Protein AF-S4RDW3-F1 (afdb_monomer_lite)

Radius of gyration: 33.7 Å; chains: 1; bounding box: 64×63×108 Å

Secondary structure (DSSP, 8-state):
-HHHHTTS-HHHHHHHHHHHHHHHHH-GGGHHHHHHHHHSHHHHT-SSHHHHHHHHHHHHHHHHS-HHHHHHHTPPPPPPPP---HHHHHHHHHHTTS---------------------------PPPP-----SS--------------------TT-------------THHHHGGGGS-SEEEEEE-SSEEEEEEEEEETTEEEEEEEEEE-SSSPPSS-----

Structure (mmCIF, N/CA/C/O backbone):
data_AF-S4RDW3-F1
#
_entry.id   AF-S4RDW3-F1
#
loop_
_atom_site.group_PDB
_atom_site.id
_atom_site.type_symbol
_atom_site.label_atom_id
_atom_site.label_alt_id
_atom_site.label_comp_id
_atom_site.label_asym_id
_atom_site.label_entity_id
_atom_site.label_seq_id
_atom_site.pdbx_PDB_ins_code
_atom_site.Cartn_x
_atom_site.Cartn_y
_atom_site.Cartn_z
_atom_site.occupancy
_atom_site.B_iso_or_equiv
_atom_site.auth_seq_id
_atom_site.auth_comp_id
_atom_site.auth_asym_id
_atom_site.auth_atom_id
_atom_site.pdbx_PDB_model_num
ATOM 1 N N . LEU A 1 1 ? -5.568 15.722 9.687 1.00 77.75 1 LEU A N 1
ATOM 2 C CA . LEU A 1 1 ? -5.030 14.346 9.528 1.00 77.75 1 LEU A CA 1
ATOM 3 C C . LEU A 1 1 ? -4.187 14.182 8.263 1.00 77.75 1 LEU A C 1
ATOM 5 O O . LEU A 1 1 ? -3.000 13.913 8.383 1.00 77.75 1 LEU A O 1
ATOM 9 N N . HIS A 1 2 ? -4.750 14.393 7.070 1.00 85.38 2 HIS A N 1
ATOM 10 C CA . HIS A 1 2 ? -4.046 14.118 5.809 1.00 85.38 2 HIS A CA 1
ATOM 11 C C . HIS A 1 2 ? -2.772 14.959 5.575 1.00 85.38 2 HIS A C 1
ATOM 13 O O . HIS A 1 2 ? -1.751 14.418 5.168 1.00 85.38 2 HIS A O 1
ATOM 19 N N . SER A 1 3 ? -2.764 16.244 5.958 1.00 87.56 3 SER A N 1
ATOM 20 C CA . SER A 1 3 ? -1.581 17.127 5.839 1.00 87.56 3 SER A CA 1
ATOM 21 C C . SER A 1 3 ? -0.307 16.571 6.501 1.00 87.56 3 SER A C 1
ATOM 23 O O . SER A 1 3 ? 0.795 16.808 6.014 1.00 87.56 3 SER A O 1
ATOM 25 N N . LYS A 1 4 ? -0.436 15.807 7.594 1.00 88.62 4 LYS A N 1
ATOM 26 C CA . LYS A 1 4 ? 0.709 15.238 8.326 1.00 88.62 4 LYS A CA 1
ATOM 27 C C . LYS A 1 4 ? 1.008 13.785 7.959 1.00 88.62 4 LYS A C 1
ATOM 29 O O . LYS A 1 4 ? 2.027 13.263 8.390 1.00 88.62 4 LYS A O 1
ATOM 34 N N . PHE A 1 5 ? 0.168 13.151 7.141 1.00 88.38 5 PHE A N 1
ATOM 35 C CA . PHE A 1 5 ? 0.256 11.727 6.814 1.00 88.38 5 PHE A CA 1
ATOM 36 C C . PHE A 1 5 ? 1.636 11.329 6.271 1.00 88.38 5 PHE A C 1
ATOM 38 O O . PHE A 1 5 ? 2.238 10.370 6.745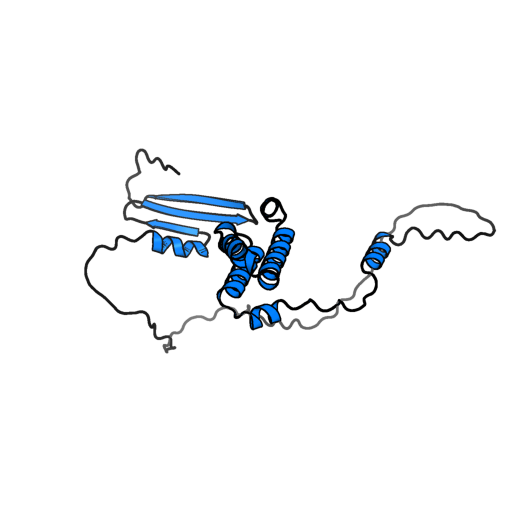 1.00 88.38 5 PHE A O 1
ATOM 45 N N . HIS A 1 6 ? 2.173 12.110 5.335 1.00 88.38 6 HIS A N 1
ATOM 46 C CA . HIS A 1 6 ? 3.452 11.837 4.672 1.00 88.38 6 HIS A CA 1
ATOM 47 C C . HIS A 1 6 ? 4.679 12.011 5.582 1.00 88.38 6 HIS A C 1
ATOM 49 O O . HIS A 1 6 ? 5.753 11.521 5.252 1.00 88.38 6 HIS A O 1
ATOM 55 N N . LEU A 1 7 ? 4.523 12.685 6.726 1.00 90.44 7 LEU A N 1
ATOM 56 C CA . LEU A 1 7 ? 5.598 12.964 7.684 1.00 90.44 7 LEU A CA 1
ATOM 57 C C . LEU A 1 7 ? 5.672 11.917 8.809 1.00 90.44 7 LEU A C 1
ATOM 59 O O . LEU A 1 7 ? 6.571 11.967 9.645 1.00 90.44 7 LEU A O 1
ATOM 63 N N . CYS A 1 8 ? 4.713 10.991 8.873 1.00 91.69 8 CYS A N 1
ATOM 64 C CA . CYS A 1 8 ? 4.630 9.989 9.928 1.00 91.69 8 CYS A CA 1
ATOM 65 C C . CYS A 1 8 ? 5.374 8.691 9.571 1.00 91.69 8 CYS A C 1
ATOM 67 O O . CYS A 1 8 ? 5.554 8.344 8.401 1.00 91.69 8 CYS A O 1
ATOM 69 N N . SER A 1 9 ? 5.750 7.922 10.600 1.00 93.38 9 SER A N 1
ATOM 70 C CA . SER A 1 9 ? 6.332 6.585 10.430 1.00 93.38 9 SER A CA 1
ATOM 71 C C . SER A 1 9 ? 5.374 5.635 9.697 1.00 93.38 9 SER A C 1
ATOM 73 O O . SER A 1 9 ? 4.168 5.876 9.609 1.00 93.38 9 SER A O 1
ATOM 75 N N . VAL A 1 10 ? 5.911 4.533 9.165 1.00 91.06 10 VAL A N 1
ATOM 76 C CA . VAL A 1 10 ? 5.130 3.504 8.453 1.00 91.06 10 VAL A CA 1
ATOM 77 C C . VAL A 1 10 ? 3.989 2.973 9.325 1.00 91.06 10 VAL A C 1
ATOM 79 O O . VAL A 1 10 ? 2.838 2.995 8.899 1.00 91.06 10 VAL A O 1
ATOM 82 N N . SER A 1 11 ? 4.273 2.596 10.576 1.00 93.12 11 SER A N 1
ATOM 83 C CA . SER A 1 11 ? 3.264 2.071 11.506 1.00 93.12 11 SER A CA 1
ATOM 84 C C . SER A 1 11 ? 2.139 3.073 11.780 1.00 93.12 11 SER A C 1
ATOM 86 O O . SER A 1 11 ? 0.970 2.698 11.841 1.00 93.12 11 SER A O 1
ATOM 88 N N . THR A 1 12 ? 2.465 4.363 11.894 1.00 94.69 12 THR A N 1
ATOM 89 C CA . THR A 1 12 ? 1.449 5.404 12.076 1.00 94.69 12 THR A CA 1
ATOM 90 C C . THR A 1 12 ? 0.628 5.594 10.805 1.00 94.69 12 THR A C 1
ATOM 92 O O . THR A 1 12 ? -0.592 5.674 10.884 1.00 94.69 12 THR A O 1
ATOM 95 N N . ARG A 1 13 ? 1.256 5.611 9.622 1.00 93.50 13 ARG A N 1
ATOM 96 C CA . ARG A 1 13 ? 0.533 5.677 8.339 1.00 93.50 13 ARG A CA 1
ATOM 97 C C . ARG A 1 13 ? -0.420 4.495 8.162 1.00 93.50 13 ARG A C 1
ATOM 99 O O . ARG A 1 13 ? -1.555 4.708 7.750 1.00 93.50 13 ARG A O 1
ATOM 106 N N . ALA A 1 14 ? -0.008 3.290 8.549 1.00 93.56 14 ALA A N 1
ATOM 107 C CA . ALA A 1 14 ? -0.858 2.102 8.548 1.00 93.56 14 ALA A CA 1
ATOM 108 C C . ALA A 1 14 ? -2.097 2.275 9.440 1.00 93.56 14 ALA A C 1
ATOM 110 O O . ALA A 1 14 ? -3.218 2.023 8.998 1.00 93.56 14 ALA A O 1
ATOM 111 N N . LEU A 1 15 ? -1.908 2.774 10.667 1.00 94.12 15 LEU A N 1
ATOM 112 C CA . LEU A 1 15 ? -3.013 3.088 11.574 1.00 94.12 15 LEU A CA 1
ATOM 113 C C . LEU A 1 15 ? -3.957 4.137 10.967 1.00 94.12 15 LEU A C 1
ATOM 115 O O . LEU A 1 15 ? -5.173 3.977 11.026 1.00 94.12 15 LEU A O 1
ATOM 119 N N . LEU A 1 16 ? -3.408 5.182 10.340 1.00 94.31 16 LEU A N 1
ATOM 120 C CA . LEU A 1 16 ? -4.196 6.228 9.689 1.00 94.31 16 LEU A CA 1
ATOM 121 C C . LEU A 1 16 ? -5.013 5.708 8.501 1.00 94.31 16 LEU A C 1
ATOM 123 O O . LEU A 1 16 ? -6.153 6.136 8.340 1.00 94.31 16 LEU A O 1
ATOM 127 N N . LEU A 1 17 ? -4.481 4.771 7.707 1.00 93.75 17 LEU A N 1
ATOM 128 C CA . LEU A 1 17 ? -5.244 4.115 6.639 1.00 93.75 17 LEU A CA 1
ATOM 129 C C . LEU A 1 17 ? -6.456 3.364 7.210 1.00 93.75 17 LEU A C 1
ATOM 131 O O . LEU A 1 17 ? -7.556 3.483 6.672 1.00 93.75 17 LEU A O 1
ATOM 135 N N . SER A 1 18 ? -6.284 2.654 8.331 1.00 94.44 18 SER A N 1
ATOM 136 C CA . SER A 1 18 ? -7.394 1.984 9.024 1.00 94.44 18 SER A CA 1
ATOM 137 C C . SER A 1 18 ? -8.424 2.980 9.572 1.00 94.44 18 SER A C 1
ATOM 139 O O . SER A 1 18 ? -9.617 2.696 9.589 1.00 94.44 18 SER A O 1
ATOM 141 N N . THR A 1 19 ? -7.998 4.173 9.988 1.00 93.94 19 THR A N 1
ATOM 142 C CA . THR A 1 19 ? -8.922 5.248 10.379 1.00 93.94 19 THR A CA 1
ATOM 143 C C . THR A 1 19 ? -9.685 5.810 9.177 1.00 93.94 19 THR A C 1
ATOM 145 O O . THR A 1 19 ? -10.881 6.066 9.282 1.00 93.94 19 THR A O 1
ATOM 148 N N . TYR A 1 20 ? -9.034 5.972 8.021 1.00 93.81 20 TYR A N 1
ATOM 149 C CA . TYR A 1 20 ? -9.682 6.477 6.806 1.00 93.81 20 TYR A CA 1
ATOM 150 C C . TYR A 1 20 ? -10.802 5.564 6.319 1.00 93.81 20 TYR A C 1
ATOM 152 O O . TYR A 1 20 ? -11.875 6.058 5.985 1.00 93.81 20 TYR A O 1
ATOM 160 N N . ILE A 1 21 ? -10.604 4.244 6.326 1.00 93.75 21 ILE A N 1
ATOM 161 C CA . ILE A 1 21 ? -11.674 3.328 5.913 1.00 93.75 21 ILE A CA 1
ATOM 162 C C . ILE A 1 21 ? -12.851 3.336 6.902 1.00 93.75 21 ILE A C 1
ATOM 164 O O . ILE A 1 21 ? -14.002 3.304 6.481 1.00 93.75 21 ILE A O 1
ATOM 168 N N . LYS A 1 22 ? -12.595 3.511 8.206 1.00 93.31 22 LYS A N 1
ATOM 169 C CA . LYS A 1 22 ? -13.661 3.722 9.203 1.00 93.31 22 LYS A CA 1
ATOM 170 C C . LYS A 1 22 ? -14.428 5.024 8.961 1.00 93.31 22 LYS A C 1
ATOM 172 O O . LYS A 1 22 ? -15.645 5.048 9.093 1.00 93.31 22 LYS A O 1
ATOM 177 N N . PHE A 1 23 ? -13.743 6.095 8.560 1.00 93.94 23 PHE A N 1
ATOM 178 C CA . PHE A 1 23 ? -14.383 7.360 8.185 1.00 93.94 23 PHE A CA 1
ATOM 179 C C . PHE A 1 23 ? -15.285 7.229 6.959 1.00 93.94 23 PHE A C 1
ATOM 181 O O . PHE A 1 23 ? -16.326 7.872 6.922 1.00 93.94 23 PHE A O 1
ATOM 188 N N . VAL A 1 24 ? -14.937 6.367 5.999 1.00 92.44 24 VAL A N 1
ATOM 189 C CA . VAL A 1 24 ? -15.818 6.051 4.864 1.00 92.44 24 VAL A CA 1
ATOM 190 C C . VAL A 1 24 ? -17.127 5.399 5.325 1.00 92.44 24 VAL A C 1
ATOM 192 O O . VAL A 1 24 ? -18.164 5.678 4.731 1.00 92.44 24 VAL A O 1
ATOM 195 N N . ASN A 1 25 ? -17.087 4.559 6.369 1.00 91.19 25 ASN A N 1
ATOM 196 C CA . ASN A 1 25 ? -18.285 3.940 6.951 1.00 91.19 25 ASN A CA 1
ATOM 197 C C . ASN A 1 25 ? -19.151 4.955 7.712 1.00 91.19 25 ASN A C 1
ATOM 199 O O . ASN A 1 25 ? -20.357 5.024 7.519 1.00 91.19 25 ASN A O 1
ATOM 203 N N . LEU A 1 26 ? -18.518 5.754 8.576 1.00 90.94 26 LEU A N 1
ATOM 204 C CA . LEU A 1 26 ? -19.205 6.684 9.478 1.00 90.94 26 LEU A CA 1
ATOM 205 C C . LEU A 1 26 ? -19.763 7.919 8.760 1.00 90.94 26 LEU A C 1
ATOM 207 O O . LEU A 1 26 ? -20.796 8.450 9.156 1.00 90.94 26 LEU A O 1
ATOM 211 N N . PHE A 1 27 ? -19.068 8.396 7.726 1.00 93.31 27 PHE A N 1
ATOM 212 C CA . PHE A 1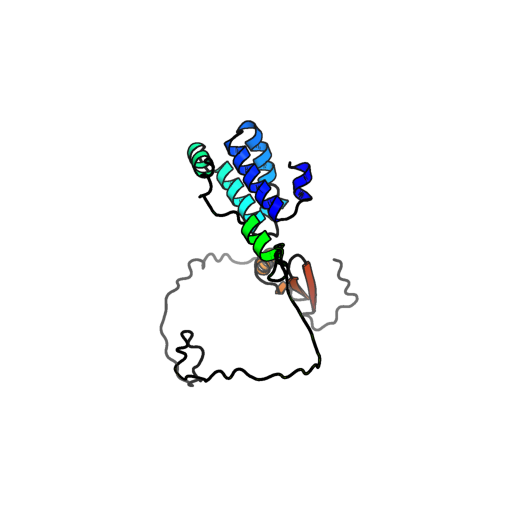 27 ? -19.350 9.671 7.074 1.00 93.31 27 PHE A CA 1
ATOM 213 C C . PHE A 1 27 ? -19.363 9.493 5.545 1.00 93.31 27 PHE A C 1
ATOM 215 O O . PHE A 1 27 ? -18.330 9.662 4.885 1.00 93.31 27 PHE A O 1
ATOM 222 N N . PRO A 1 28 ? -20.523 9.184 4.938 1.00 89.50 28 PRO A N 1
ATOM 223 C CA . PRO A 1 28 ? -20.611 8.974 3.493 1.00 89.50 28 PRO A CA 1
ATOM 224 C C . PRO A 1 28 ? -20.262 10.230 2.675 1.00 89.50 28 PRO A C 1
ATOM 226 O O . PRO A 1 28 ? -19.821 10.110 1.536 1.00 89.50 28 PRO A O 1
ATOM 229 N N . GLU A 1 29 ? -20.377 11.427 3.256 1.00 93.81 29 GLU A N 1
ATOM 230 C CA . GLU A 1 29 ? -20.063 12.707 2.601 1.00 93.81 29 GLU A CA 1
ATOM 231 C C . GLU A 1 29 ? -18.577 12.864 2.243 1.00 93.81 29 GLU A C 1
ATOM 233 O O . GLU A 1 29 ? -18.240 13.419 1.199 1.00 93.81 29 GLU A O 1
ATOM 238 N N . ILE A 1 30 ? -17.671 12.341 3.076 1.00 93.94 30 ILE A N 1
ATOM 239 C CA . ILE A 1 30 ? -16.212 12.446 2.870 1.00 93.94 30 ILE A CA 1
ATOM 240 C C . ILE A 1 30 ? -15.625 11.239 2.127 1.00 93.94 30 ILE A C 1
ATOM 242 O O . ILE A 1 30 ? -14.434 11.224 1.801 1.00 93.94 30 ILE A O 1
ATOM 246 N N . LYS A 1 31 ? -16.455 10.231 1.826 1.00 92.06 31 LYS A N 1
ATOM 247 C CA . LYS A 1 31 ? -16.085 9.043 1.048 1.00 92.06 31 LYS A CA 1
ATOM 248 C C . LYS A 1 31 ? -15.337 9.368 -0.254 1.00 92.06 31 LYS A C 1
ATOM 250 O O . LYS A 1 31 ? -14.266 8.785 -0.435 1.00 92.06 31 LYS A O 1
ATOM 255 N N . PRO A 1 32 ? -15.814 10.263 -1.147 1.00 93.81 32 PRO A N 1
ATOM 256 C CA . PRO A 1 32 ? -15.128 10.518 -2.418 1.00 93.81 32 PRO A CA 1
ATOM 257 C C . PRO A 1 32 ? -13.714 11.079 -2.218 1.00 93.81 32 PRO A C 1
ATOM 259 O O . PRO A 1 32 ? -12.773 10.618 -2.860 1.00 93.81 32 PRO A O 1
ATOM 262 N N . THR A 1 33 ? -13.532 11.994 -1.263 1.00 93.62 33 THR A N 1
ATOM 263 C CA . THR A 1 33 ? -12.218 12.569 -0.937 1.00 93.62 33 THR A CA 1
ATOM 264 C C . THR A 1 33 ? -11.249 11.506 -0.420 1.00 93.62 33 THR A C 1
ATOM 266 O O . THR A 1 33 ? -10.081 11.475 -0.802 1.00 93.62 33 THR A O 1
ATOM 269 N N . ILE A 1 34 ? -11.722 10.593 0.433 1.00 92.81 34 ILE A N 1
ATOM 270 C CA . ILE A 1 34 ? -10.888 9.501 0.948 1.00 92.81 34 ILE A CA 1
ATOM 271 C C . ILE A 1 34 ? -10.545 8.503 -0.164 1.00 92.81 34 ILE A C 1
ATOM 273 O O . ILE A 1 34 ? -9.411 8.026 -0.229 1.00 92.81 34 ILE A O 1
ATOM 277 N N . GLN A 1 35 ? -11.483 8.203 -1.064 1.00 93.06 35 GLN A N 1
ATOM 278 C CA . GLN A 1 35 ? -11.225 7.327 -2.206 1.00 93.06 35 GLN A CA 1
ATOM 279 C C . GLN A 1 35 ? -10.158 7.890 -3.143 1.00 93.06 35 GLN A C 1
ATOM 281 O O . GLN A 1 35 ? -9.331 7.124 -3.636 1.00 93.06 35 GLN A O 1
ATOM 286 N N . GLU A 1 36 ? -10.132 9.203 -3.363 1.00 92.50 36 GLU A N 1
ATOM 287 C CA . GLU A 1 36 ? -9.075 9.857 -4.137 1.00 92.50 36 GLU A CA 1
ATOM 288 C C . GLU A 1 36 ? -7.705 9.699 -3.464 1.00 92.50 36 GLU A C 1
ATOM 290 O O . GLU A 1 36 ? -6.732 9.299 -4.107 1.00 92.50 36 GLU A O 1
ATOM 295 N N . VAL A 1 37 ? -7.641 9.895 -2.144 1.00 91.56 37 VAL A N 1
ATOM 296 C CA . VAL A 1 37 ? -6.414 9.683 -1.362 1.00 91.56 37 VAL A CA 1
ATOM 297 C C . VAL A 1 37 ? -5.934 8.229 -1.440 1.00 91.56 37 VAL A C 1
ATOM 299 O O . VAL A 1 37 ? -4.743 7.995 -1.642 1.00 91.56 37 VAL A O 1
ATOM 302 N N . LEU A 1 38 ? -6.833 7.248 -1.308 1.00 90.94 38 LEU A N 1
ATOM 303 C CA . LEU A 1 38 ? -6.493 5.821 -1.401 1.00 90.94 38 LEU A CA 1
ATOM 304 C C . LEU A 1 38 ? -6.100 5.403 -2.827 1.00 90.94 38 LEU A C 1
ATOM 306 O O . LEU A 1 38 ? -5.263 4.520 -2.999 1.00 90.94 38 LEU A O 1
ATOM 310 N N . ARG A 1 39 ? -6.677 6.047 -3.849 1.00 91.75 39 ARG A N 1
ATOM 311 C CA . ARG A 1 39 ? -6.354 5.826 -5.267 1.00 91.75 39 ARG A CA 1
ATOM 312 C C . ARG A 1 39 ? -5.051 6.504 -5.692 1.00 91.75 39 ARG A C 1
ATOM 314 O O . ARG A 1 39 ? -4.506 6.143 -6.734 1.00 91.75 39 ARG A O 1
ATOM 321 N N . SER A 1 40 ? -4.543 7.458 -4.910 1.00 89.69 40 SER A N 1
ATOM 322 C CA . SER A 1 40 ? -3.279 8.138 -5.191 1.00 89.69 40 SER A CA 1
ATOM 323 C C . SER A 1 40 ? -2.165 7.135 -5.499 1.00 89.69 40 SER A C 1
ATOM 325 O O . SER A 1 40 ? -1.966 6.153 -4.776 1.00 89.69 40 SER A O 1
ATOM 327 N N . GLY A 1 41 ? -1.402 7.397 -6.565 1.00 81.06 41 GLY A N 1
ATOM 328 C CA . GLY A 1 41 ? -0.332 6.505 -7.022 1.00 81.06 41 GLY A CA 1
ATOM 329 C C . GLY A 1 41 ? 0.724 6.224 -5.948 1.00 81.06 41 GLY A C 1
ATOM 330 O O . GLY A 1 41 ? 1.275 5.127 -5.909 1.00 81.06 41 GLY A O 1
ATOM 331 N N . ASN A 1 42 ? 0.934 7.166 -5.022 1.00 83.56 42 ASN A N 1
ATOM 332 C CA . ASN A 1 42 ? 1.842 7.007 -3.882 1.00 83.56 42 ASN A CA 1
ATOM 333 C C . ASN A 1 42 ? 1.379 5.929 -2.880 1.00 83.56 42 ASN A C 1
ATOM 335 O O . ASN A 1 42 ? 2.194 5.299 -2.207 1.00 83.56 42 ASN A O 1
ATOM 339 N N . GLN A 1 43 ? 0.068 5.709 -2.778 1.00 85.38 43 GLN A N 1
ATOM 340 C CA . GLN A 1 43 ? -0.518 4.701 -1.897 1.00 85.38 43 GLN A CA 1
ATOM 341 C C . GLN A 1 43 ? -0.648 3.349 -2.602 1.00 85.38 43 GLN A C 1
ATOM 343 O O . GLN A 1 43 ? -0.311 2.323 -2.019 1.00 85.38 43 GLN A O 1
ATOM 348 N N . LEU A 1 44 ? -1.070 3.342 -3.871 1.00 87.31 44 LEU A N 1
ATOM 349 C CA . LEU A 1 44 ? -1.300 2.105 -4.622 1.00 87.31 44 LEU A CA 1
ATOM 350 C C . LEU A 1 44 ? -0.003 1.409 -5.068 1.00 87.31 44 LEU A C 1
ATOM 352 O O . LEU A 1 44 ? 0.019 0.192 -5.230 1.00 87.31 44 LEU A O 1
ATOM 356 N N . ARG A 1 45 ? 1.074 2.177 -5.270 1.00 88.25 45 ARG A N 1
ATOM 357 C CA . ARG A 1 45 ? 2.411 1.680 -5.644 1.00 88.25 45 ARG A CA 1
ATOM 358 C C . ARG A 1 45 ? 3.423 1.896 -4.519 1.00 88.25 45 ARG A C 1
ATOM 360 O O . ARG A 1 45 ? 4.599 2.138 -4.784 1.00 88.25 45 ARG A O 1
ATOM 367 N N . ASN A 1 46 ? 2.955 1.888 -3.271 1.00 89.81 46 ASN A N 1
ATOM 368 C CA . ASN A 1 46 ? 3.837 2.071 -2.129 1.00 89.81 46 ASN A CA 1
ATOM 369 C C . ASN A 1 46 ? 4.872 0.937 -2.070 1.00 89.81 46 ASN A C 1
ATOM 371 O O . ASN A 1 46 ? 4.528 -0.213 -2.310 1.00 89.81 46 ASN A O 1
ATOM 375 N N . ALA A 1 47 ? 6.128 1.254 -1.749 1.00 87.12 47 ALA A N 1
ATOM 376 C CA . ALA A 1 47 ? 7.186 0.245 -1.642 1.00 87.12 47 ALA A CA 1
ATOM 377 C C . ALA A 1 47 ? 7.024 -0.662 -0.408 1.00 87.12 47 ALA A C 1
ATOM 379 O O . ALA A 1 47 ? 7.583 -1.754 -0.361 1.00 87.12 47 ALA A O 1
ATOM 380 N N . ASP A 1 48 ? 6.286 -0.199 0.602 1.00 91.19 48 ASP A N 1
ATOM 381 C CA . ASP A 1 48 ? 5.967 -0.975 1.790 1.00 91.19 48 ASP A CA 1
ATOM 382 C C . ASP A 1 48 ? 4.715 -1.833 1.547 1.00 91.19 48 ASP A C 1
ATOM 384 O O . ASP A 1 48 ? 3.636 -1.309 1.250 1.00 91.19 48 ASP A O 1
ATOM 388 N N . ALA A 1 49 ? 4.866 -3.154 1.685 1.00 90.06 49 ALA A N 1
ATOM 389 C CA . ALA A 1 49 ? 3.807 -4.115 1.388 1.00 90.06 49 ALA A CA 1
ATOM 390 C C . ALA A 1 49 ? 2.572 -3.937 2.289 1.00 90.06 49 ALA A C 1
ATOM 392 O O . ALA A 1 49 ? 1.449 -4.057 1.809 1.00 90.06 49 ALA A O 1
ATOM 393 N N . GLU A 1 50 ? 2.756 -3.577 3.564 1.00 92.25 50 GLU A N 1
ATOM 394 C CA . GLU A 1 50 ? 1.658 -3.365 4.518 1.00 92.25 50 GLU A CA 1
ATOM 395 C C . GLU A 1 50 ? 0.833 -2.118 4.172 1.00 92.25 50 GLU A C 1
ATOM 397 O O . GLU A 1 50 ? -0.396 -2.120 4.290 1.00 92.25 50 GLU A O 1
ATOM 402 N N . LEU A 1 51 ? 1.490 -1.030 3.752 1.00 93.00 51 LEU A N 1
ATOM 403 C CA . LEU A 1 51 ? 0.796 0.181 3.306 1.00 93.00 51 LEU A CA 1
ATOM 404 C C . LEU A 1 51 ? 0.082 -0.037 1.974 1.00 93.00 51 LEU A C 1
ATOM 406 O O . LEU A 1 51 ? -1.062 0.401 1.824 1.00 93.00 51 LEU A O 1
ATOM 410 N N . GLN A 1 52 ? 0.740 -0.713 1.029 1.00 94.50 52 GLN A N 1
ATOM 411 C CA . GLN A 1 52 ? 0.163 -1.027 -0.272 1.00 94.50 52 GLN A CA 1
ATOM 412 C C . GLN A 1 52 ? -1.064 -1.932 -0.122 1.00 94.50 52 GLN A C 1
ATOM 414 O O . GLN A 1 52 ? -2.124 -1.613 -0.662 1.00 94.50 52 GLN A O 1
ATOM 419 N N . GLN A 1 53 ? -0.944 -3.021 0.641 1.00 95.31 53 GLN A N 1
ATOM 420 C CA . GLN A 1 53 ? -2.032 -3.967 0.874 1.00 95.31 53 GLN A CA 1
ATOM 421 C C . GLN A 1 53 ? -3.250 -3.262 1.475 1.00 95.31 53 GLN A C 1
ATOM 423 O O . GLN A 1 53 ? -4.333 -3.321 0.894 1.00 95.31 53 GLN A O 1
ATOM 428 N N . ARG A 1 54 ? -3.065 -2.496 2.561 1.00 95.75 54 ARG A N 1
ATOM 429 C CA . ARG A 1 54 ? -4.160 -1.725 3.171 1.00 95.75 54 ARG A CA 1
ATOM 430 C C . ARG A 1 54 ? -4.793 -0.740 2.193 1.00 95.75 54 ARG A C 1
ATOM 432 O O . ARG A 1 54 ? -6.013 -0.644 2.136 1.00 95.75 54 ARG A O 1
ATOM 439 N N . ALA A 1 55 ? -3.997 -0.005 1.416 1.00 94.81 55 ALA A N 1
ATOM 440 C CA . ALA A 1 55 ? -4.532 0.953 0.451 1.00 94.81 55 ALA A CA 1
ATOM 441 C C . ALA A 1 55 ? -5.398 0.270 -0.621 1.00 94.81 55 ALA A C 1
ATOM 443 O O . ALA A 1 55 ? -6.496 0.746 -0.917 1.00 94.81 55 ALA A O 1
ATOM 444 N N . VAL A 1 56 ? -4.933 -0.859 -1.166 1.00 94.56 56 VAL A N 1
ATOM 445 C CA . VAL A 1 56 ? -5.655 -1.635 -2.183 1.00 94.56 56 VAL A CA 1
ATOM 446 C C . VAL A 1 56 ? -6.935 -2.234 -1.604 1.00 94.56 56 VAL A C 1
ATOM 448 O O . VAL A 1 56 ? -8.007 -2.041 -2.177 1.00 94.56 56 VAL A O 1
ATOM 451 N N . GLU A 1 57 ? -6.845 -2.928 -0.470 1.00 94.81 57 GLU A N 1
ATOM 452 C CA . GLU A 1 57 ? -7.987 -3.583 0.170 1.00 94.81 57 GLU A CA 1
ATOM 453 C C . GLU A 1 57 ? -9.060 -2.568 0.565 1.00 94.81 57 GLU A C 1
ATOM 455 O O . GLU A 1 57 ? -10.224 -2.734 0.205 1.00 94.81 57 GLU A O 1
ATOM 460 N N . TYR A 1 58 ? -8.681 -1.466 1.220 1.00 95.12 58 TYR A N 1
ATOM 461 C CA . TYR A 1 58 ? -9.628 -0.433 1.648 1.00 95.12 58 TYR A CA 1
ATOM 462 C C . TYR A 1 58 ? -10.264 0.295 0.460 1.00 95.12 58 TYR A C 1
ATOM 464 O O . TYR A 1 58 ? -11.464 0.588 0.478 1.00 95.12 58 TYR A O 1
ATOM 472 N N . LEU A 1 59 ? -9.505 0.545 -0.613 1.00 94.12 59 LEU A N 1
ATOM 473 C CA . LEU A 1 59 ? -10.058 1.109 -1.843 1.00 94.12 59 LEU A CA 1
ATOM 474 C C . LEU A 1 59 ? -11.094 0.163 -2.459 1.00 94.12 59 LEU A C 1
ATOM 476 O O . LEU A 1 59 ? -12.193 0.604 -2.808 1.00 94.12 59 LEU A O 1
ATOM 480 N N . LYS A 1 60 ? -10.772 -1.130 -2.575 1.00 93.62 60 LYS A N 1
ATOM 481 C CA . LYS A 1 60 ? -11.679 -2.135 -3.143 1.00 93.62 60 LYS A CA 1
ATOM 482 C C . LYS A 1 60 ? -12.916 -2.332 -2.280 1.00 93.62 60 LYS A C 1
ATOM 484 O O . LYS A 1 60 ? -14.014 -2.312 -2.830 1.00 93.62 60 LYS A O 1
ATOM 489 N N . LEU A 1 61 ? -12.760 -2.393 -0.960 1.00 92.62 61 LEU A N 1
ATOM 490 C CA . LEU A 1 61 ? -13.872 -2.465 -0.018 1.00 92.62 61 LEU A CA 1
ATOM 491 C C . LEU A 1 61 ? -14.801 -1.254 -0.176 1.00 92.62 61 LEU A C 1
ATOM 493 O O . LEU A 1 61 ? -16.001 -1.420 -0.337 1.00 92.62 61 LEU A O 1
ATOM 497 N N . SER A 1 62 ? -14.255 -0.035 -0.250 1.00 91.62 62 SER A N 1
ATOM 498 C CA . SER A 1 62 ? -15.074 1.179 -0.401 1.00 91.62 62 SER A CA 1
ATOM 499 C C . SER A 1 62 ? -15.801 1.302 -1.752 1.00 91.62 62 SER A C 1
ATOM 501 O O . SER A 1 62 ? -16.790 2.035 -1.845 1.00 91.62 62 SER A O 1
ATOM 503 N N . THR A 1 63 ? -15.289 0.648 -2.803 1.00 89.88 63 THR A N 1
ATOM 504 C CA . THR A 1 63 ? -15.784 0.781 -4.186 1.00 89.88 63 THR A CA 1
ATOM 505 C C . THR A 1 63 ? -16.741 -0.344 -4.577 1.00 89.88 63 THR A C 1
ATOM 507 O O . THR A 1 63 ? -17.698 -0.089 -5.297 1.00 89.88 63 THR A O 1
ATOM 510 N N . VAL A 1 64 ? -16.464 -1.578 -4.147 1.00 89.69 64 VAL A N 1
ATOM 511 C CA . VAL A 1 64 ? -17.165 -2.788 -4.612 1.00 89.69 64 VAL A CA 1
ATOM 512 C C . VAL A 1 64 ? -18.172 -3.302 -3.583 1.00 89.69 64 VAL A C 1
ATOM 514 O O . VAL A 1 64 ? -19.189 -3.869 -3.970 1.00 89.69 64 VAL A O 1
ATOM 517 N N . ALA A 1 65 ? -17.908 -3.125 -2.284 1.00 89.00 65 ALA A N 1
ATOM 518 C CA . ALA A 1 65 ? -18.797 -3.643 -1.251 1.00 89.00 65 ALA A CA 1
ATOM 519 C C . ALA A 1 65 ? -20.071 -2.799 -1.122 1.00 89.00 65 ALA A C 1
ATOM 521 O O . ALA A 1 65 ? -20.051 -1.573 -1.269 1.00 89.00 65 ALA A O 1
ATOM 522 N N . THR A 1 66 ? -21.177 -3.475 -0.812 1.00 90.00 66 THR A N 1
ATOM 523 C CA . THR A 1 66 ? -22.442 -2.840 -0.437 1.00 90.00 66 THR A CA 1
ATOM 524 C C . THR A 1 66 ? -22.319 -2.186 0.941 1.00 90.00 66 THR A C 1
ATOM 526 O O . THR A 1 66 ? -21.463 -2.565 1.745 1.00 90.00 66 THR A O 1
ATOM 529 N N . THR A 1 67 ? -23.175 -1.202 1.227 1.00 87.62 67 THR A N 1
ATOM 530 C CA . THR A 1 67 ? -23.152 -0.458 2.499 1.00 87.62 67 THR A CA 1
ATOM 531 C C . THR A 1 67 ? -23.293 -1.380 3.709 1.00 87.62 67 THR A C 1
ATOM 533 O O . THR A 1 67 ? -22.558 -1.212 4.675 1.00 87.62 67 THR A O 1
ATOM 536 N N . ASP A 1 68 ? -24.155 -2.395 3.625 1.00 89.88 68 ASP A N 1
ATOM 537 C CA . ASP A 1 68 ? -24.400 -3.336 4.724 1.00 89.88 68 ASP A CA 1
ATOM 538 C C . ASP A 1 68 ? -23.155 -4.178 5.033 1.00 89.88 68 ASP A C 1
ATOM 540 O O . ASP A 1 68 ? -22.740 -4.280 6.183 1.00 89.88 68 ASP A O 1
ATOM 544 N N . VAL A 1 69 ? -22.490 -4.709 3.997 1.00 91.94 69 VAL A N 1
ATOM 545 C CA . VAL A 1 69 ? -21.243 -5.478 4.152 1.00 91.94 69 VAL A CA 1
ATOM 546 C C . VAL A 1 69 ? -20.126 -4.599 4.711 1.00 91.94 69 VAL A C 1
ATOM 548 O O . VAL A 1 69 ? -19.371 -5.029 5.582 1.00 91.94 69 VAL A O 1
ATOM 551 N N . LEU A 1 70 ? -20.019 -3.358 4.228 1.00 90.38 70 LEU A N 1
ATOM 552 C CA . LEU A 1 70 ? -19.027 -2.402 4.713 1.00 90.38 70 LEU A CA 1
ATOM 553 C C . LEU A 1 70 ? -19.261 -2.073 6.196 1.00 90.38 70 LEU A C 1
ATOM 555 O O . LEU A 1 70 ? -18.296 -2.039 6.961 1.00 90.38 70 LEU A O 1
ATOM 559 N N . ALA A 1 71 ? -20.520 -1.906 6.608 1.00 91.19 71 ALA A N 1
ATOM 560 C CA . ALA A 1 71 ? -20.897 -1.660 7.994 1.00 91.19 71 ALA A CA 1
ATOM 561 C C . ALA A 1 71 ? -20.593 -2.859 8.904 1.00 91.19 71 ALA A C 1
ATOM 563 O O . ALA A 1 71 ? -20.061 -2.656 9.990 1.00 91.19 71 ALA A O 1
ATOM 564 N N . THR A 1 72 ? -20.846 -4.094 8.453 1.00 92.75 72 THR A N 1
ATOM 565 C CA . THR A 1 72 ? -20.512 -5.311 9.216 1.00 92.75 72 THR A CA 1
ATOM 566 C C . THR A 1 72 ? -19.004 -5.486 9.398 1.00 92.75 72 THR A C 1
ATOM 568 O O . THR A 1 72 ? -18.540 -5.789 10.491 1.00 92.75 72 THR A O 1
ATOM 571 N N . VAL A 1 73 ? -18.202 -5.275 8.347 1.00 92.75 73 VAL A N 1
ATOM 572 C CA . VAL A 1 73 ? -16.732 -5.403 8.438 1.00 92.75 73 VAL A CA 1
ATOM 573 C C . VAL A 1 73 ? -16.126 -4.337 9.359 1.00 92.75 73 VAL A C 1
ATOM 575 O O . VAL A 1 73 ? -15.088 -4.565 9.980 1.00 92.75 73 VAL A O 1
ATOM 578 N N . LEU A 1 74 ? -16.756 -3.164 9.434 1.00 92.12 74 LEU A N 1
ATOM 579 C CA . LEU A 1 74 ? -16.283 -2.008 10.196 1.00 92.12 74 LEU A CA 1
ATOM 580 C C . LEU A 1 74 ? -17.144 -1.735 11.438 1.00 92.12 74 LEU A C 1
ATOM 582 O O . LEU A 1 74 ? -17.241 -0.581 11.867 1.00 92.12 74 LEU A O 1
ATOM 586 N N . GLU A 1 75 ? -17.735 -2.792 12.001 1.00 91.81 75 GLU A N 1
ATOM 587 C CA . GLU A 1 75 ? -18.452 -2.782 13.277 1.00 91.81 75 GLU A CA 1
ATOM 588 C C . GLU A 1 75 ? -17.566 -2.253 14.420 1.00 91.81 75 GLU A C 1
ATOM 590 O O . GLU A 1 75 ? -16.328 -2.231 14.346 1.00 91.81 75 GLU A O 1
ATOM 595 N N . GLU A 1 76 ? -18.209 -1.786 15.492 1.00 89.81 76 GLU A N 1
ATOM 596 C CA . GLU A 1 76 ? -17.512 -1.405 16.712 1.00 89.81 76 GLU A CA 1
ATOM 597 C C . GLU A 1 76 ? -16.639 -2.560 17.225 1.00 89.81 76 GLU A C 1
ATOM 599 O O . GLU A 1 76 ? -17.071 -3.701 17.366 1.00 89.81 76 GLU A O 1
ATOM 604 N N . MET A 1 77 ? -15.367 -2.256 17.491 1.00 91.94 77 MET A N 1
ATOM 605 C CA . MET A 1 77 ? -14.431 -3.266 17.968 1.00 91.94 77 MET A CA 1
ATOM 606 C C . MET A 1 77 ? -14.873 -3.749 19.355 1.00 91.94 77 MET A C 1
ATOM 608 O O . MET A 1 77 ? -15.031 -2.908 20.245 1.00 91.94 77 MET A O 1
ATOM 612 N N . PRO A 1 78 ? -14.990 -5.070 19.578 1.00 93.06 78 PRO A N 1
ATOM 613 C CA . PRO A 1 78 ? -15.359 -5.606 20.880 1.00 93.06 78 PRO A CA 1
ATOM 614 C C . PRO A 1 78 ? -14.431 -5.107 21.997 1.00 93.06 78 PRO A C 1
ATOM 616 O O . PRO A 1 78 ? -13.231 -4.897 21.754 1.00 93.06 78 PRO A O 1
ATOM 619 N N . PRO A 1 79 ? -14.941 -4.954 23.234 1.00 92.56 79 PRO A N 1
ATOM 620 C CA . PRO A 1 79 ? -14.108 -4.571 24.361 1.00 92.56 79 PRO A CA 1
ATOM 621 C C . PRO A 1 79 ? -13.011 -5.614 24.576 1.00 92.56 79 PRO A C 1
ATOM 623 O O . PRO A 1 79 ? -13.226 -6.824 24.462 1.00 92.56 79 PRO A O 1
ATOM 626 N N . PHE A 1 80 ? -11.807 -5.138 24.888 1.00 91.44 80 PHE A N 1
ATOM 627 C CA . PHE A 1 80 ? -10.704 -6.041 25.182 1.00 91.44 80 PHE A CA 1
ATOM 628 C C . PHE A 1 80 ? -11.022 -6.889 26.422 1.00 91.44 80 PHE A C 1
ATOM 630 O O . PHE A 1 80 ? -11.533 -6.349 27.403 1.00 91.44 80 PHE A O 1
ATOM 637 N N . PRO A 1 81 ? -10.654 -8.183 26.424 1.00 92.94 81 PRO A N 1
ATOM 638 C CA . PRO A 1 81 ? -10.750 -9.011 27.617 1.00 92.94 81 PRO A CA 1
ATOM 639 C C . PRO A 1 81 ? -9.955 -8.413 28.775 1.00 92.94 81 PRO A C 1
ATOM 641 O O . PRO A 1 81 ? -8.880 -7.835 28.563 1.00 92.94 81 PRO A O 1
ATOM 644 N N . GLU A 1 82 ? -10.448 -8.611 29.994 1.00 90.31 82 GLU A N 1
ATOM 645 C CA . GLU A 1 82 ? -9.723 -8.228 31.199 1.00 90.31 82 GLU A CA 1
ATOM 646 C C . GLU A 1 82 ? -8.387 -8.979 31.257 1.00 90.31 82 GLU A C 1
ATOM 648 O O . GLU A 1 82 ? -8.319 -10.207 31.185 1.00 90.31 82 GLU A O 1
ATOM 653 N N . ARG A 1 83 ? -7.293 -8.223 31.340 1.00 90.88 83 ARG A N 1
ATOM 654 C CA . ARG A 1 83 ? -5.942 -8.749 31.538 1.00 90.88 83 ARG A CA 1
ATOM 655 C C . ARG A 1 83 ? -5.278 -7.968 32.652 1.00 90.88 83 ARG A C 1
ATOM 657 O O . ARG A 1 83 ? -5.526 -6.773 32.809 1.00 90.88 83 ARG A O 1
ATOM 664 N N . GLU A 1 84 ? -4.362 -8.616 33.360 1.00 84.31 84 GLU A N 1
ATOM 665 C CA . GLU A 1 84 ? -3.466 -7.910 34.268 1.00 84.31 84 GLU A CA 1
ATOM 666 C C . GLU A 1 84 ? -2.685 -6.816 33.522 1.00 84.31 84 GLU A C 1
ATOM 668 O O . GLU A 1 84 ? -2.307 -6.961 32.353 1.00 84.31 84 GLU A O 1
ATOM 673 N N . SER A 1 85 ? -2.434 -5.696 34.199 1.00 87.94 85 SER A N 1
ATOM 674 C CA . SER A 1 85 ? -1.823 -4.516 33.592 1.00 87.94 85 SER A CA 1
ATOM 675 C C . SER A 1 85 ? -0.437 -4.826 33.014 1.00 87.94 85 SER A C 1
ATOM 677 O O . SER A 1 85 ? 0.554 -4.934 33.739 1.00 87.94 85 SER A O 1
ATOM 679 N N . SER A 1 86 ? -0.330 -4.866 31.684 1.00 86.19 86 SER A N 1
ATOM 680 C CA . SER A 1 86 ? 0.944 -5.058 30.967 1.00 86.19 86 SER A CA 1
ATOM 681 C C . SER A 1 86 ? 1.992 -3.986 31.310 1.00 86.19 86 SER A C 1
ATOM 683 O O . SER A 1 86 ? 3.197 -4.238 31.251 1.00 86.19 86 SER A O 1
ATOM 685 N N . ILE A 1 87 ? 1.542 -2.800 31.735 1.00 88.81 87 ILE A N 1
ATOM 686 C CA . ILE A 1 87 ? 2.386 -1.723 32.265 1.00 88.81 87 ILE A CA 1
ATOM 687 C C . ILE A 1 87 ? 3.015 -2.129 33.603 1.00 88.81 87 ILE A C 1
ATOM 689 O O . ILE A 1 87 ? 4.215 -1.934 33.783 1.00 88.81 87 ILE A O 1
ATOM 693 N N . LEU A 1 88 ? 2.250 -2.743 34.515 1.00 83.88 88 LEU A N 1
ATOM 694 C CA . LEU A 1 88 ? 2.776 -3.241 35.791 1.00 83.88 88 LEU A CA 1
ATOM 695 C C . LEU A 1 88 ? 3.770 -4.381 35.564 1.00 83.88 88 LEU A C 1
ATOM 697 O O . LEU A 1 88 ? 4.818 -4.403 36.203 1.00 83.88 88 LEU A O 1
ATOM 701 N N . ALA A 1 89 ? 3.498 -5.278 34.613 1.00 85.31 89 ALA A N 1
ATOM 702 C CA . ALA A 1 89 ? 4.448 -6.318 34.220 1.00 85.31 89 ALA A CA 1
ATOM 703 C C . ALA A 1 89 ? 5.763 -5.715 33.691 1.00 85.31 89 ALA A C 1
ATOM 705 O O . ALA A 1 89 ? 6.852 -6.124 34.101 1.00 85.31 89 ALA A O 1
ATOM 706 N N . LYS A 1 90 ? 5.681 -4.681 32.841 1.00 86.69 90 LYS A N 1
ATOM 707 C CA . LYS A 1 90 ? 6.861 -3.938 32.368 1.00 86.69 90 LYS A CA 1
ATOM 708 C C . LYS A 1 90 ? 7.586 -3.210 33.501 1.00 86.69 90 LYS A C 1
ATOM 710 O O . LYS A 1 90 ? 8.813 -3.185 33.494 1.00 86.69 90 LYS A O 1
ATOM 715 N N . LEU A 1 91 ? 6.867 -2.656 34.476 1.00 86.25 91 LEU A N 1
ATOM 716 C CA . LEU A 1 91 ? 7.453 -1.965 35.625 1.00 86.25 91 LEU A CA 1
ATOM 717 C C . LEU A 1 91 ? 8.179 -2.941 36.556 1.00 86.25 91 LEU A C 1
ATOM 719 O O . LEU A 1 91 ? 9.328 -2.692 36.909 1.00 86.25 91 LEU A O 1
ATOM 723 N N . LYS A 1 92 ? 7.565 -4.086 36.875 1.00 85.50 92 LYS A N 1
ATOM 724 C CA . LYS A 1 92 ? 8.200 -5.173 37.638 1.00 85.50 92 LYS A CA 1
ATOM 725 C C . LYS A 1 92 ? 9.454 -5.690 36.927 1.00 85.50 92 LYS A C 1
ATOM 727 O O . LYS A 1 92 ? 10.497 -5.824 37.556 1.00 85.50 92 LYS A O 1
ATOM 732 N N . LYS A 1 93 ? 9.389 -5.877 35.602 1.00 85.25 93 LYS A N 1
ATOM 733 C CA . LYS A 1 93 ? 10.554 -6.252 34.783 1.00 85.25 93 LYS A CA 1
ATOM 734 C C . LYS A 1 93 ? 11.649 -5.178 34.790 1.00 85.25 93 LYS A C 1
ATOM 736 O O . LYS A 1 93 ? 12.825 -5.520 34.810 1.00 85.25 93 LYS A O 1
ATOM 741 N N . LYS A 1 94 ? 11.280 -3.892 34.783 1.00 83.06 94 LYS A N 1
ATOM 742 C CA . LYS A 1 94 ? 12.231 -2.769 34.826 1.00 83.06 94 LYS A CA 1
ATOM 743 C C . LYS A 1 94 ? 12.852 -2.565 36.215 1.00 83.06 94 LYS A C 1
ATOM 745 O O . LYS A 1 94 ? 13.958 -2.043 36.282 1.00 83.06 94 LYS A O 1
ATOM 750 N N . LYS A 1 95 ? 12.179 -2.971 37.299 1.00 78.44 95 LYS A N 1
ATOM 751 C CA . LYS A 1 95 ? 12.675 -2.792 38.675 1.00 78.44 95 LYS A CA 1
ATOM 752 C C . LYS A 1 95 ? 13.864 -3.706 39.021 1.00 78.44 95 LYS A C 1
ATOM 754 O O . LYS A 1 95 ? 14.673 -3.318 39.851 1.00 78.44 95 LYS A O 1
ATOM 759 N N . GLY A 1 96 ? 14.032 -4.844 38.341 1.00 62.22 96 GLY A N 1
ATOM 760 C CA . GLY A 1 96 ? 15.161 -5.763 38.553 1.00 62.22 96 GLY A CA 1
ATOM 761 C C . GLY A 1 96 ? 15.256 -6.346 39.983 1.00 62.22 96 GLY A C 1
ATOM 762 O O . GLY A 1 96 ? 14.545 -5.904 40.884 1.00 62.22 96 GLY A O 1
ATOM 763 N N . PRO A 1 97 ? 16.122 -7.347 40.235 1.00 57.81 97 PRO A N 1
ATOM 764 C CA . PRO A 1 97 ? 16.235 -8.029 41.534 1.00 57.81 97 PRO A CA 1
ATOM 765 C C . PRO A 1 97 ? 17.046 -7.251 42.589 1.00 57.81 97 PRO A C 1
ATOM 767 O O . PRO A 1 97 ? 17.585 -7.841 43.519 1.00 57.81 97 PRO A O 1
ATOM 770 N N . SER A 1 98 ? 17.204 -5.937 42.445 1.00 51.97 98 SER A N 1
ATOM 771 C CA . SER A 1 98 ? 18.141 -5.156 43.260 1.00 51.97 98 SER A CA 1
ATOM 772 C C . SER A 1 98 ? 17.538 -3.796 43.581 1.00 51.97 98 SER A C 1
ATOM 774 O O . SER A 1 98 ? 17.896 -2.800 42.973 1.00 51.97 98 SER A O 1
ATOM 776 N N . THR A 1 99 ? 16.532 -3.775 44.454 1.00 46.91 99 THR A N 1
ATOM 777 C CA . THR A 1 99 ? 16.112 -2.629 45.295 1.00 46.91 99 THR A CA 1
ATOM 778 C C . THR A 1 99 ? 14.832 -3.018 46.036 1.00 46.91 99 THR A C 1
ATOM 780 O O . THR A 1 99 ? 13.744 -2.473 45.835 1.00 46.91 99 THR A O 1
ATOM 783 N N . VAL A 1 100 ? 14.976 -4.021 46.898 1.00 46.06 100 VAL A N 1
ATOM 784 C CA . VAL A 1 100 ? 14.151 -4.154 48.098 1.00 46.06 100 VAL A CA 1
ATOM 785 C C . VAL A 1 100 ? 15.142 -4.228 49.254 1.00 46.06 100 VAL A C 1
ATOM 787 O O . VAL A 1 100 ? 15.451 -5.294 49.765 1.00 46.06 100 VAL A O 1
ATOM 790 N N . THR A 1 101 ? 15.752 -3.092 49.594 1.00 40.91 101 THR A N 1
ATOM 791 C CA . THR A 1 101 ? 16.062 -2.870 51.005 1.00 40.91 101 THR A CA 1
ATOM 792 C C . THR A 1 101 ? 14.722 -2.548 51.637 1.00 40.91 101 THR A C 1
ATOM 794 O O . THR A 1 101 ? 14.182 -1.4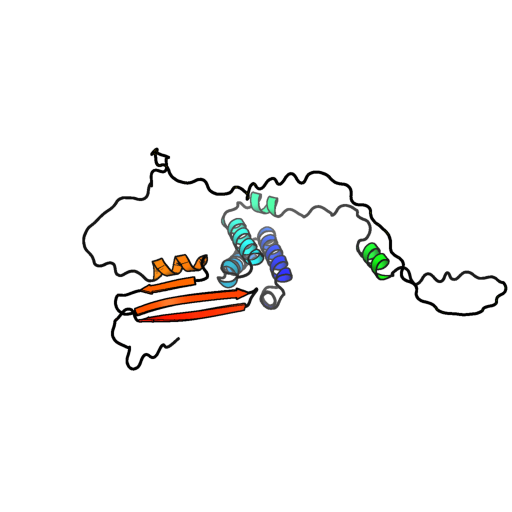59 51.427 1.00 40.91 101 THR A O 1
ATOM 797 N N . ASP A 1 102 ? 14.165 -3.565 52.288 1.00 39.31 102 ASP A N 1
ATOM 798 C CA . ASP A 1 102 ? 13.127 -3.430 53.295 1.00 39.31 102 ASP A CA 1
ATOM 799 C C . ASP A 1 102 ? 13.456 -2.249 54.207 1.00 39.31 102 ASP A C 1
ATOM 801 O O . ASP A 1 102 ? 14.548 -2.153 54.772 1.00 39.31 102 ASP A O 1
ATOM 805 N N . LEU A 1 103 ? 12.501 -1.336 54.319 1.00 50.84 103 LEU A N 1
ATOM 806 C CA . LEU A 1 103 ? 12.405 -0.452 55.464 1.00 50.84 103 LEU A CA 1
ATOM 807 C C . LEU A 1 103 ? 11.620 -1.223 56.525 1.00 50.84 103 LEU A C 1
ATOM 809 O O . LEU A 1 103 ? 10.405 -1.080 56.591 1.00 50.84 103 LEU A O 1
ATOM 813 N N . GLU A 1 104 ? 12.306 -2.022 57.341 1.00 37.81 104 GLU A N 1
ATOM 814 C CA . GLU A 1 104 ? 11.815 -2.348 58.680 1.00 37.81 104 GLU A CA 1
ATOM 815 C C . GLU A 1 104 ? 12.962 -2.416 59.701 1.00 37.81 104 GLU A C 1
ATOM 817 O O . GLU A 1 104 ? 14.072 -2.880 59.438 1.00 37.81 104 GLU A O 1
ATOM 822 N N . ASP A 1 105 ? 12.663 -1.832 60.855 1.00 33.47 105 ASP A N 1
ATOM 823 C CA . ASP A 1 105 ? 13.517 -1.407 61.959 1.00 33.47 105 ASP A CA 1
ATOM 824 C C . ASP A 1 105 ? 13.895 -2.585 62.893 1.00 33.47 105 ASP A C 1
ATOM 826 O O . ASP A 1 105 ? 13.061 -3.450 63.154 1.00 33.47 105 ASP A O 1
ATOM 830 N N . GLY A 1 106 ? 15.108 -2.593 63.481 1.00 31.94 106 GLY A N 1
ATOM 831 C CA . GLY A 1 106 ? 15.361 -3.306 64.755 1.00 31.94 106 GLY A CA 1
ATOM 832 C C . GLY A 1 106 ? 16.487 -4.365 64.872 1.00 31.94 106 GLY A C 1
ATOM 833 O O . GLY A 1 106 ? 16.217 -5.547 65.035 1.00 31.94 106 GLY A O 1
ATOM 834 N N . LYS A 1 107 ? 17.741 -3.902 65.050 1.00 33.25 107 LYS A N 1
ATOM 835 C CA . LYS A 1 107 ? 18.660 -4.266 66.174 1.00 33.25 107 LYS A CA 1
ATOM 836 C C . LYS A 1 107 ? 19.270 -5.699 66.291 1.00 33.25 107 LYS A C 1
ATOM 838 O O . LYS A 1 107 ? 18.731 -6.514 67.031 1.00 33.25 107 LYS A O 1
ATOM 843 N N . LYS A 1 108 ? 20.525 -5.907 65.814 1.00 32.09 108 LYS A N 1
ATOM 844 C CA . LYS A 1 108 ? 21.786 -6.145 66.609 1.00 32.09 108 LYS A CA 1
ATOM 845 C C . LYS A 1 108 ? 22.968 -6.806 65.838 1.00 32.09 108 LYS A C 1
ATOM 847 O O . LYS A 1 108 ? 22.819 -7.873 65.264 1.00 32.09 108 LYS A O 1
ATOM 852 N N . THR A 1 109 ? 24.148 -6.180 66.019 1.00 27.64 109 THR A N 1
ATOM 853 C CA . THR A 1 109 ? 25.547 -6.699 66.150 1.00 27.64 109 THR A CA 1
ATOM 854 C C . THR A 1 109 ? 26.292 -7.339 64.955 1.00 27.64 109 THR A C 1
ATOM 856 O O . THR A 1 109 ? 25.913 -8.404 64.491 1.00 27.64 109 THR A O 1
ATOM 859 N N . GLY A 1 110 ? 27.413 -6.706 64.540 1.00 30.27 110 GLY A N 1
ATOM 860 C CA . GLY A 1 110 ? 28.436 -7.195 63.573 1.00 30.27 110 GLY A CA 1
ATOM 861 C C . GLY A 1 110 ? 29.495 -8.143 64.186 1.00 30.27 110 GLY A C 1
ATOM 862 O O . GLY A 1 110 ? 29.159 -8.747 65.204 1.00 30.27 110 GLY A O 1
ATOM 863 N N . PRO A 1 111 ? 30.767 -8.254 63.698 1.00 42.28 111 PRO A N 1
ATOM 864 C CA . PRO A 1 111 ? 31.445 -7.625 62.542 1.00 42.28 111 PRO A CA 1
ATOM 865 C C . PRO A 1 111 ? 32.244 -8.590 61.590 1.00 42.28 111 PRO A C 1
ATOM 867 O O . PRO A 1 111 ? 32.363 -9.786 61.829 1.00 42.28 111 PRO A O 1
ATOM 870 N N . VAL A 1 112 ? 32.777 -8.003 60.504 1.00 38.75 112 VAL A N 1
ATOM 871 C CA . VAL A 1 112 ? 33.675 -8.457 59.388 1.00 38.75 112 VAL A CA 1
ATOM 872 C C . VAL A 1 112 ? 35.047 -9.055 59.824 1.00 38.75 112 VAL A C 1
ATOM 874 O O . VAL A 1 112 ? 35.441 -8.713 60.941 1.00 38.75 112 VAL A O 1
ATOM 877 N N . PRO A 1 113 ? 35.821 -9.860 59.015 1.00 46.81 113 PRO A N 1
ATOM 878 C CA . PRO A 1 113 ? 36.416 -9.415 57.722 1.00 46.81 113 PRO A CA 1
ATOM 879 C C . PRO A 1 113 ? 36.824 -10.431 56.599 1.00 46.81 113 PRO A C 1
ATOM 881 O O . PRO A 1 113 ? 37.150 -11.585 56.839 1.00 46.81 113 PRO A O 1
ATOM 884 N N . ASP A 1 114 ? 36.848 -9.873 55.376 1.00 31.67 114 ASP A N 1
ATOM 885 C CA . ASP A 1 114 ? 37.821 -9.933 54.251 1.00 31.67 114 ASP A CA 1
ATOM 886 C C . ASP A 1 114 ? 38.146 -11.202 53.405 1.00 31.67 114 ASP A C 1
ATOM 888 O O . ASP A 1 114 ? 38.250 -12.330 53.874 1.00 31.67 114 ASP A O 1
ATOM 892 N N . VAL A 1 115 ? 38.462 -10.879 52.139 1.00 33.00 115 VAL A N 1
ATOM 893 C CA . VAL A 1 115 ? 39.265 -11.547 51.094 1.00 33.00 115 VAL A CA 1
ATOM 894 C C . VAL A 1 115 ? 38.536 -12.187 49.890 1.00 33.00 115 VAL A C 1
ATOM 896 O O . VAL A 1 115 ? 37.938 -13.258 49.938 1.00 33.00 115 VAL A O 1
ATOM 899 N N . PHE A 1 116 ? 38.691 -11.479 48.762 1.00 42.34 116 PHE A N 1
ATOM 900 C CA . PHE A 1 116 ? 38.595 -11.884 47.351 1.00 42.34 116 PHE A CA 1
ATOM 901 C C . PHE A 1 116 ? 39.126 -13.296 47.057 1.00 42.34 116 PHE A C 1
ATOM 903 O O . PHE A 1 116 ? 40.238 -13.580 47.460 1.00 42.34 116 PHE A O 1
ATOM 910 N N . PHE A 1 117 ? 38.451 -14.078 46.203 1.00 34.94 117 PHE A N 1
ATOM 911 C CA . PHE A 1 117 ? 39.061 -14.754 45.039 1.00 34.94 117 PHE A CA 1
ATOM 912 C C . PHE A 1 117 ? 37.970 -15.256 44.077 1.00 34.94 117 PHE A C 1
ATOM 914 O O . PHE A 1 117 ? 36.980 -15.867 44.473 1.00 34.94 117 PHE A O 1
ATOM 921 N N . LEU A 1 118 ? 38.175 -14.979 42.788 1.00 44.06 118 LEU A N 1
ATOM 922 C CA . LEU A 1 118 ? 37.442 -15.552 41.663 1.00 44.06 118 LEU A CA 1
ATOM 923 C C . LEU A 1 118 ? 37.762 -17.050 41.573 1.00 44.06 118 LEU A C 1
ATOM 925 O O . LEU A 1 118 ? 38.937 -17.403 41.500 1.00 44.06 118 LEU A O 1
ATOM 929 N N . ASN A 1 119 ? 36.752 -17.920 41.496 1.00 37.22 119 ASN A N 1
ATOM 930 C CA . ASN A 1 119 ? 36.964 -19.250 40.933 1.00 37.22 119 ASN A CA 1
ATOM 931 C C . ASN A 1 119 ? 35.762 -19.716 40.107 1.00 37.22 119 ASN A C 1
ATOM 933 O O . ASN A 1 119 ? 34.627 -19.784 40.576 1.00 37.22 119 ASN A O 1
ATOM 937 N N . VAL A 1 120 ? 36.063 -20.003 38.847 1.00 42.09 120 VAL A N 1
ATOM 938 C CA . VAL A 1 120 ? 35.188 -20.560 37.824 1.00 42.09 120 VAL A CA 1
ATOM 939 C C . VAL A 1 120 ? 35.189 -22.081 37.981 1.00 42.09 120 VAL A C 1
ATOM 941 O O . VAL A 1 120 ? 36.247 -22.695 37.917 1.00 42.09 120 VAL A O 1
ATOM 944 N N . VAL A 1 121 ? 34.027 -22.713 38.166 1.00 35.50 121 VAL A N 1
ATOM 945 C CA . VAL A 1 121 ? 33.885 -24.170 38.002 1.00 35.50 121 VAL A CA 1
ATOM 946 C C . VAL A 1 121 ? 32.540 -24.496 37.350 1.00 35.50 121 VAL A C 1
ATOM 948 O O . VAL A 1 121 ? 31.479 -24.390 37.954 1.00 35.50 121 VAL A O 1
ATOM 951 N N . SER A 1 122 ? 32.651 -24.842 36.067 1.00 37.31 122 SER A N 1
ATOM 952 C CA . SER A 1 122 ? 32.011 -25.951 35.345 1.00 37.31 122 SER A CA 1
ATOM 953 C C . SER A 1 122 ? 30.746 -26.589 35.946 1.00 37.31 122 SER A C 1
ATOM 955 O O . SER A 1 122 ? 30.813 -27.296 36.950 1.00 37.31 122 SER A O 1
ATOM 957 N N . VAL A 1 123 ? 29.621 -26.460 35.230 1.00 33.97 123 VAL A N 1
ATOM 958 C CA . VAL A 1 123 ? 28.491 -27.398 35.310 1.00 33.97 123 VAL A CA 1
ATOM 959 C C . VAL A 1 123 ? 28.524 -28.298 34.078 1.00 33.97 123 VAL A C 1
ATOM 961 O O . VAL A 1 123 ? 28.308 -27.877 32.943 1.00 33.97 123 VAL A O 1
ATOM 964 N N . GLN A 1 124 ? 28.827 -29.559 34.351 1.00 35.78 124 GLN A N 1
ATOM 965 C CA . GLN A 1 124 ? 28.848 -30.699 33.449 1.00 35.78 124 GLN A CA 1
ATOM 966 C C . GLN A 1 124 ? 27.420 -31.057 33.002 1.00 35.78 124 GLN A C 1
ATOM 968 O O . GLN A 1 124 ? 26.548 -31.290 33.834 1.00 35.78 124 GLN A O 1
ATOM 973 N N . SER A 1 125 ? 27.192 -31.128 31.687 1.00 34.56 125 SER A N 1
ATOM 974 C CA . SER A 1 125 ? 25.985 -31.709 31.076 1.00 34.56 125 SER A CA 1
ATOM 975 C C . SER A 1 125 ? 26.393 -32.957 30.295 1.00 34.56 125 SER A C 1
ATOM 977 O O . SER A 1 125 ? 27.264 -32.895 29.429 1.00 34.56 125 SER A O 1
ATOM 979 N N . THR A 1 126 ? 25.803 -34.096 30.633 1.00 36.66 126 THR A N 1
ATOM 980 C CA . THR A 1 126 ? 26.005 -35.401 29.992 1.00 36.66 126 THR A CA 1
ATOM 981 C C . THR A 1 126 ? 25.292 -35.479 28.628 1.00 36.66 126 THR A C 1
ATOM 983 O O . THR A 1 126 ? 24.171 -34.983 28.506 1.00 36.66 126 THR A O 1
ATOM 986 N N . PRO A 1 127 ? 25.881 -36.114 27.593 1.00 35.62 127 PRO A N 1
ATOM 987 C CA . PRO A 1 127 ? 25.203 -36.347 26.320 1.00 35.62 127 PRO A CA 1
ATOM 988 C C . PRO A 1 127 ? 24.438 -37.682 26.329 1.00 35.62 127 PRO A C 1
ATOM 990 O O . PRO A 1 127 ? 24.997 -38.731 26.641 1.00 35.62 127 PRO A O 1
ATOM 993 N N . SER A 1 128 ? 23.159 -37.640 25.952 1.00 35.22 128 SER A N 1
ATOM 994 C CA . SER A 1 128 ? 22.346 -38.824 25.637 1.00 35.22 128 SER A CA 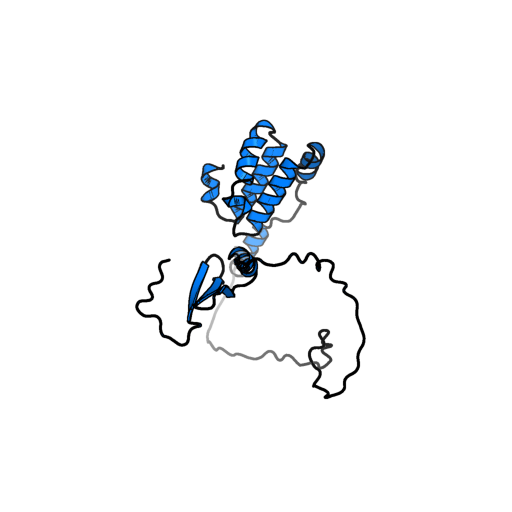1
ATOM 995 C C . SER A 1 128 ? 22.328 -39.032 24.116 1.00 35.22 128 SER A C 1
ATOM 997 O O . SER A 1 128 ? 22.101 -38.055 23.399 1.00 35.22 128 SER A O 1
ATOM 999 N N . PRO A 1 129 ? 22.547 -40.250 23.588 1.00 45.00 129 PRO A N 1
ATOM 1000 C CA . PRO A 1 129 ? 22.450 -40.515 22.160 1.00 45.00 129 PRO A CA 1
ATOM 1001 C C . PRO A 1 129 ? 21.043 -41.016 21.812 1.00 45.00 129 PRO A C 1
ATOM 1003 O O . PRO A 1 129 ? 20.557 -41.941 22.460 1.00 45.00 129 PRO A O 1
ATOM 1006 N N . SER A 1 130 ? 20.403 -40.451 20.784 1.00 36.25 130 SER A N 1
ATOM 1007 C CA . SER A 1 130 ? 19.696 -41.211 19.733 1.00 36.25 130 SER A CA 1
ATOM 1008 C C . SER A 1 130 ? 18.854 -40.324 18.811 1.00 36.25 130 SER A C 1
ATOM 1010 O O . SER A 1 130 ? 17.965 -39.602 19.248 1.00 36.25 130 SER A O 1
ATOM 1012 N N . ALA A 1 131 ? 19.132 -40.514 17.519 1.00 40.28 131 ALA A N 1
ATOM 1013 C CA . ALA A 1 131 ? 18.232 -40.456 16.370 1.00 40.28 131 ALA A CA 1
ATOM 1014 C C . ALA A 1 131 ? 17.564 -39.114 16.017 1.00 40.28 131 ALA A C 1
ATOM 1016 O O . ALA A 1 131 ? 16.385 -38.873 16.262 1.00 40.28 131 ALA A O 1
ATOM 1017 N N . SER A 1 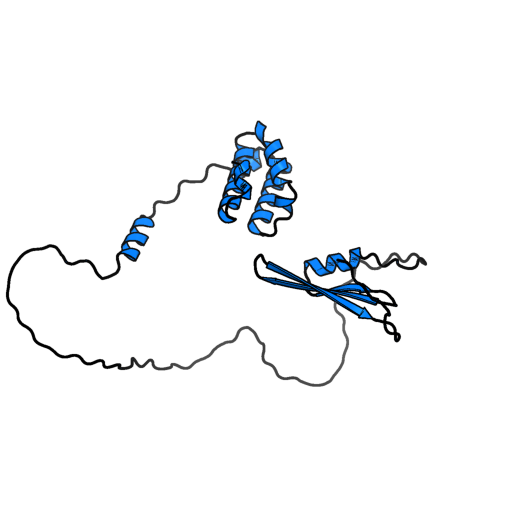132 ? 18.312 -38.300 15.275 1.00 39.16 132 SER A N 1
ATOM 1018 C CA . SER A 1 132 ? 17.778 -37.352 14.298 1.00 39.16 132 SER A CA 1
ATOM 1019 C C . SER A 1 132 ? 17.108 -38.103 13.135 1.00 39.16 132 SER A C 1
ATOM 1021 O O . SER A 1 132 ? 17.795 -38.703 12.308 1.00 39.16 132 SER A O 1
ATOM 1023 N N . ALA A 1 133 ? 15.777 -38.062 13.062 1.00 41.62 133 ALA A N 1
ATOM 1024 C CA . ALA A 1 133 ? 15.024 -38.375 11.849 1.00 41.62 133 ALA A CA 1
ATOM 1025 C C . ALA A 1 133 ? 14.875 -37.081 11.035 1.00 41.62 133 ALA A C 1
ATOM 1027 O O . ALA A 1 133 ? 14.050 -36.224 11.348 1.00 41.62 133 ALA A O 1
ATOM 1028 N N . ASP A 1 134 ? 15.740 -36.922 10.038 1.00 48.47 134 ASP A N 1
ATOM 1029 C CA . ASP A 1 134 ? 15.754 -35.789 9.117 1.00 48.47 134 ASP A CA 1
ATOM 1030 C C . ASP A 1 134 ? 14.650 -35.973 8.058 1.00 48.47 134 ASP A C 1
ATOM 1032 O O . ASP A 1 134 ? 14.727 -36.847 7.194 1.00 48.47 134 ASP A O 1
ATOM 1036 N N . LEU A 1 135 ? 13.574 -35.189 8.172 1.00 53.59 135 LEU A N 1
ATOM 1037 C CA . LEU A 1 135 ? 12.385 -35.214 7.308 1.00 53.59 135 LEU A CA 1
ATOM 1038 C C . LEU A 1 135 ? 12.550 -34.297 6.080 1.00 53.59 135 LEU A C 1
ATOM 1040 O O . LEU A 1 135 ? 11.584 -33.705 5.611 1.00 53.59 135 LEU A O 1
ATOM 1044 N N . LEU A 1 136 ? 13.767 -34.126 5.566 1.00 54.47 136 LEU A N 1
ATOM 1045 C CA . LEU A 1 136 ? 14.035 -33.404 4.321 1.00 54.47 136 LEU A CA 1
ATOM 1046 C C . LEU A 1 136 ? 15.166 -34.102 3.571 1.00 54.47 136 LEU A C 1
ATOM 1048 O O . LEU A 1 136 ? 16.275 -33.587 3.514 1.00 54.47 136 LEU A O 1
ATOM 1052 N N . GLY A 1 137 ? 14.863 -35.281 3.010 1.00 51.41 137 GLY A N 1
ATOM 1053 C CA . GLY A 1 137 ? 15.778 -36.175 2.288 1.00 51.41 137 GLY A CA 1
ATOM 1054 C C . GLY A 1 137 ? 16.629 -35.511 1.197 1.00 51.41 137 GLY A C 1
ATOM 1055 O O . GLY A 1 137 ? 16.397 -35.692 0.005 1.00 51.41 137 GLY A O 1
ATOM 1056 N N . LEU A 1 138 ? 17.659 -34.788 1.621 1.00 52.66 138 LEU A N 1
ATOM 1057 C CA . LEU A 1 138 ? 18.697 -34.153 0.823 1.00 52.66 138 LEU A CA 1
ATOM 1058 C C . LEU A 1 138 ? 20.010 -34.875 1.122 1.00 52.66 138 LEU A C 1
ATOM 1060 O O . LEU A 1 138 ? 20.924 -34.337 1.739 1.00 52.66 138 LEU A O 1
ATOM 1064 N N . GLY A 1 139 ? 20.086 -36.140 0.715 1.00 45.78 139 GLY A N 1
ATOM 1065 C CA . GLY A 1 139 ? 21.281 -36.945 0.925 1.00 45.78 139 GLY A CA 1
ATOM 1066 C C . GLY A 1 139 ? 21.196 -38.317 0.276 1.00 45.78 139 GLY A C 1
ATOM 1067 O O . GLY A 1 139 ? 21.052 -39.314 0.973 1.00 45.78 139 GLY A O 1
ATOM 1068 N N . ALA A 1 140 ? 21.317 -38.377 -1.051 1.00 45.25 140 ALA A N 1
ATOM 1069 C CA . ALA A 1 140 ? 21.650 -39.611 -1.759 1.00 45.25 140 ALA A CA 1
ATOM 1070 C C . ALA A 1 140 ? 22.733 -39.339 -2.830 1.00 45.25 140 ALA A C 1
ATOM 1072 O O . ALA A 1 140 ? 22.633 -38.336 -3.542 1.00 45.25 140 ALA A O 1
ATOM 1073 N N . PRO A 1 141 ? 23.777 -40.188 -2.934 1.00 46.91 141 PRO A N 1
ATOM 1074 C CA . PRO A 1 141 ? 24.845 -40.088 -3.934 1.00 46.91 141 PRO A CA 1
ATOM 1075 C C . PRO A 1 141 ? 24.370 -40.592 -5.318 1.00 46.91 141 PRO A C 1
ATOM 1077 O O . PRO A 1 141 ? 23.299 -41.196 -5.409 1.00 46.91 141 PRO A O 1
ATOM 1080 N N . PRO A 1 142 ? 25.116 -40.347 -6.416 1.00 44.69 142 PRO A N 1
ATOM 1081 C CA . PRO A 1 142 ? 24.588 -40.513 -7.768 1.00 44.69 142 PRO A CA 1
ATOM 1082 C C . PRO A 1 142 ? 24.620 -41.981 -8.225 1.00 44.69 142 PRO A C 1
ATOM 1084 O O . PRO A 1 142 ? 25.621 -42.661 -7.995 1.00 44.69 142 PRO A O 1
ATOM 1087 N N . PRO A 1 143 ? 23.608 -42.454 -8.974 1.00 43.41 143 PRO A N 1
ATOM 1088 C CA . PRO A 1 143 ? 23.760 -43.593 -9.864 1.00 43.41 143 PRO A CA 1
ATOM 1089 C C . PRO A 1 143 ? 23.785 -43.139 -11.332 1.00 43.41 143 PRO A C 1
ATOM 1091 O O . PRO A 1 143 ? 23.087 -42.212 -11.745 1.00 43.41 143 PRO A O 1
ATOM 1094 N N . GLY A 1 144 ? 24.641 -43.790 -12.117 1.00 35.94 144 GLY A N 1
ATOM 1095 C CA . GLY A 1 144 ? 24.802 -43.542 -13.544 1.00 35.94 144 GLY A CA 1
ATOM 1096 C C . GLY A 1 144 ? 23.682 -44.111 -14.423 1.00 35.94 144 GLY A C 1
ATOM 1097 O O . GLY A 1 144 ? 22.951 -45.007 -14.023 1.00 35.94 144 GLY A O 1
ATOM 1098 N N . GLY A 1 145 ? 23.632 -43.566 -15.643 1.00 36.22 145 GLY A N 1
ATOM 1099 C CA . GLY A 1 145 ? 23.310 -44.208 -16.926 1.00 36.22 145 GLY A CA 1
ATOM 1100 C C . GLY A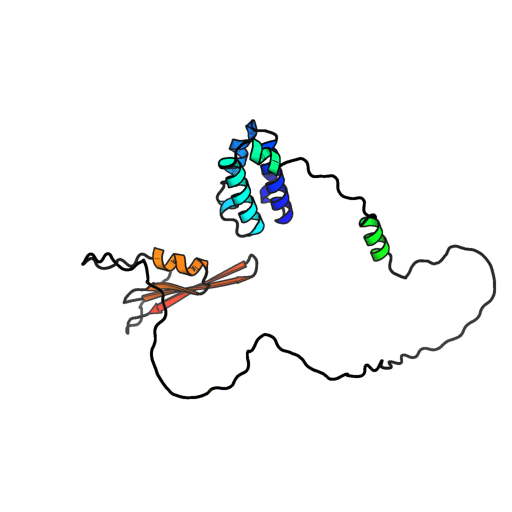 1 145 ? 22.071 -45.103 -17.065 1.00 36.22 145 GLY A C 1
ATOM 1101 O O . GLY A 1 145 ? 22.051 -46.226 -16.578 1.00 36.22 145 GLY A O 1
ATOM 1102 N N . GLY A 1 146 ? 21.134 -44.680 -17.923 1.00 31.17 146 GLY A N 1
ATOM 1103 C CA . GLY A 1 146 ? 20.167 -45.568 -18.586 1.00 31.17 146 GLY A CA 1
ATOM 1104 C C . GLY A 1 146 ? 18.854 -44.868 -18.935 1.00 31.17 146 GLY A C 1
ATOM 1105 O O . GLY A 1 146 ? 18.162 -44.396 -18.044 1.00 31.17 146 GLY A O 1
ATOM 1106 N N . GLY A 1 147 ? 18.533 -44.762 -20.229 1.00 31.80 147 GLY A N 1
ATOM 1107 C CA . GLY A 1 147 ? 17.356 -44.050 -20.740 1.00 31.80 147 GLY A CA 1
ATOM 1108 C C . GLY A 1 147 ? 16.038 -44.836 -20.698 1.00 31.80 147 GLY A C 1
ATOM 1109 O O . GLY A 1 147 ? 16.015 -46.026 -20.399 1.00 31.80 147 GLY A O 1
ATOM 1110 N N . GLY A 1 148 ? 14.946 -44.163 -21.074 1.00 31.83 148 GLY A N 1
ATOM 1111 C CA . GLY A 1 148 ? 13.640 -44.782 -21.336 1.00 31.83 148 GLY A CA 1
ATOM 1112 C C . GLY A 1 148 ? 12.471 -43.818 -21.125 1.00 31.83 148 GLY A C 1
ATOM 1113 O O . GLY A 1 148 ? 12.347 -43.233 -20.060 1.00 31.83 148 GLY A O 1
ATOM 1114 N N . GLY A 1 149 ? 11.662 -43.619 -22.170 1.00 35.03 149 GLY A N 1
ATOM 1115 C CA . GLY A 1 149 ? 10.617 -42.594 -22.290 1.00 35.03 149 GLY A CA 1
ATOM 1116 C C . GLY A 1 149 ? 9.328 -42.770 -21.468 1.00 35.03 149 GLY A C 1
ATOM 1117 O O . GLY A 1 149 ? 9.103 -43.785 -20.819 1.00 35.03 149 GLY A O 1
ATOM 1118 N N . GLY A 1 150 ? 8.456 -41.760 -21.610 1.00 33.91 150 GLY A N 1
ATOM 1119 C CA . GLY A 1 150 ? 7.075 -41.678 -21.102 1.00 33.91 150 GLY A CA 1
ATOM 1120 C C . GLY A 1 150 ? 6.944 -40.572 -20.046 1.00 33.91 150 GLY A C 1
ATOM 1121 O O . GLY A 1 150 ? 7.488 -40.702 -18.964 1.00 33.91 150 GLY A O 1
ATOM 1122 N N . GLY A 1 151 ? 6.313 -39.416 -20.262 1.00 43.12 151 GLY A N 1
ATOM 1123 C CA . GLY A 1 151 ? 5.106 -39.137 -21.040 1.00 43.12 151 GLY A CA 1
ATOM 1124 C C . GLY A 1 151 ? 4.051 -38.565 -20.085 1.00 43.12 151 GLY A C 1
ATOM 1125 O O . GLY A 1 151 ? 3.094 -39.252 -19.755 1.00 43.12 151 GLY A O 1
ATOM 1126 N N . GLY A 1 152 ? 4.271 -37.343 -19.582 1.00 39.06 152 GLY A N 1
ATOM 1127 C CA . GLY A 1 152 ? 3.423 -36.683 -18.586 1.00 39.06 152 GLY A CA 1
ATOM 1128 C C . GLY A 1 152 ? 2.970 -35.294 -19.034 1.00 39.06 152 GLY A C 1
ATOM 1129 O O . GLY A 1 152 ? 3.734 -34.341 -18.956 1.00 39.06 152 GLY A O 1
ATOM 1130 N N . LEU A 1 153 ? 1.726 -35.235 -19.519 1.00 53.06 153 LEU A N 1
ATOM 1131 C CA . LEU A 1 153 ? 0.705 -34.221 -19.225 1.00 53.06 153 LEU A CA 1
ATOM 1132 C C . LEU A 1 153 ? 1.205 -32.835 -18.788 1.00 53.06 153 LEU A C 1
ATOM 1134 O O . LEU A 1 153 ? 1.291 -32.601 -17.592 1.00 53.06 153 LEU A O 1
ATOM 1138 N N . LEU A 1 154 ? 1.370 -31.912 -19.740 1.00 49.88 154 LEU A N 1
ATOM 1139 C CA . LEU A 1 154 ? 0.775 -30.567 -19.694 1.00 49.88 154 LEU A CA 1
ATOM 1140 C C . LEU A 1 154 ? 0.606 -30.074 -21.140 1.00 49.88 154 LEU A C 1
ATOM 1142 O O . LEU A 1 154 ? 1.570 -29.729 -21.815 1.00 49.88 154 LEU A O 1
ATOM 1146 N N . VAL A 1 155 ? -0.634 -30.104 -21.629 1.00 48.62 155 VAL A N 1
ATOM 1147 C CA . VAL A 1 155 ? -1.049 -29.439 -22.871 1.00 48.62 155 VAL A CA 1
ATOM 1148 C C . VAL A 1 155 ? -0.948 -27.931 -22.653 1.00 48.62 155 VAL A C 1
ATOM 1150 O O . VAL A 1 155 ? -1.663 -27.372 -21.824 1.00 48.62 155 VAL A O 1
ATOM 1153 N N . ASP A 1 156 ? -0.023 -27.299 -23.367 1.00 49.31 156 ASP A N 1
ATOM 1154 C CA . ASP A 1 156 ? 0.140 -25.851 -23.419 1.00 49.31 156 ASP A CA 1
ATOM 1155 C C . ASP A 1 156 ? -1.033 -25.239 -24.207 1.00 49.31 156 ASP A C 1
ATOM 1157 O O . ASP A 1 156 ? -1.224 -25.516 -25.390 1.00 49.31 156 ASP A O 1
ATOM 1161 N N . VAL A 1 157 ? -1.857 -24.447 -23.519 1.00 51.25 157 VAL A N 1
ATOM 1162 C CA . VAL A 1 157 ? -3.069 -23.785 -24.040 1.00 51.25 157 VAL A CA 1
ATOM 1163 C C . VAL A 1 157 ? -2.741 -22.406 -24.648 1.00 51.25 157 VAL A C 1
ATOM 1165 O O . VAL A 1 157 ? -3.636 -21.601 -24.882 1.00 51.25 157 VAL A O 1
ATOM 1168 N N . PHE A 1 158 ? -1.473 -22.105 -24.952 1.00 41.69 158 PHE A N 1
ATOM 1169 C CA . PHE A 1 158 ? -1.080 -20.821 -25.556 1.00 41.69 158 PHE A CA 1
ATOM 1170 C C . PHE A 1 158 ? -0.224 -20.931 -26.822 1.00 41.69 158 PHE A C 1
ATOM 1172 O O . PHE A 1 158 ? 0.530 -20.016 -27.143 1.00 41.69 158 PHE A O 1
ATOM 1179 N N . SER A 1 159 ? -0.366 -22.008 -27.594 1.00 48.59 159 SER A N 1
ATOM 1180 C CA . SER A 1 159 ? 0.266 -22.113 -28.914 1.00 48.59 159 SER A CA 1
ATOM 1181 C C . SER A 1 159 ? -0.779 -22.288 -30.008 1.00 48.59 159 SER A C 1
ATOM 1183 O O . SER A 1 159 ? -1.145 -23.414 -30.317 1.00 48.59 159 SER A O 1
ATOM 1185 N N . ASP A 1 160 ? -1.284 -21.174 -30.545 1.00 39.38 160 ASP A N 1
ATOM 1186 C CA . ASP A 1 160 ? -1.260 -20.859 -31.985 1.00 39.38 160 ASP A CA 1
ATOM 1187 C C . ASP A 1 160 ? -2.044 -19.558 -32.248 1.00 39.38 160 ASP A C 1
ATOM 1189 O O . ASP A 1 160 ? -3.210 -19.440 -31.885 1.00 39.38 160 ASP A O 1
ATOM 1193 N N . ILE A 1 161 ? -1.382 -18.575 -32.856 1.00 41.38 161 ILE A N 1
ATOM 1194 C CA . ILE A 1 161 ? -1.834 -17.927 -34.094 1.00 41.38 161 ILE A CA 1
ATOM 1195 C C . ILE A 1 161 ? -0.565 -17.352 -34.721 1.00 41.38 161 ILE A C 1
ATOM 1197 O O . ILE A 1 161 ? -0.118 -16.237 -34.448 1.00 41.38 161 ILE A O 1
ATOM 1201 N N . GLY A 1 162 ? 0.057 -18.177 -35.557 1.00 45.31 162 GLY A N 1
ATOM 1202 C CA . GLY A 1 162 ? 0.980 -17.707 -36.573 1.00 45.31 162 GLY A CA 1
ATOM 1203 C C . GLY A 1 162 ? 0.246 -16.830 -37.588 1.00 45.31 162 GLY A C 1
ATOM 1204 O O . GLY A 1 162 ? -0.642 -17.284 -38.305 1.00 45.31 162 GLY A O 1
ATOM 1205 N N . THR A 1 163 ? 0.661 -15.570 -37.702 1.00 33.41 163 THR A N 1
ATOM 1206 C CA . THR A 1 163 ? 0.554 -14.819 -38.959 1.00 33.41 163 THR A CA 1
ATOM 1207 C C . THR A 1 163 ? 1.925 -14.267 -39.321 1.00 33.41 163 THR A C 1
ATOM 1209 O O . THR A 1 163 ? 2.671 -13.765 -38.484 1.00 33.41 163 THR A O 1
ATOM 1212 N N . ALA A 1 164 ? 2.282 -14.483 -40.581 1.00 37.44 164 ALA A N 1
ATOM 1213 C CA . ALA A 1 164 ? 3.614 -14.331 -41.128 1.00 37.44 164 ALA A CA 1
ATOM 1214 C C . ALA A 1 164 ? 4.076 -12.869 -41.265 1.00 37.44 164 ALA A C 1
ATOM 1216 O O . ALA A 1 164 ? 3.290 -11.973 -41.553 1.00 37.44 164 ALA A O 1
ATOM 1217 N N . ALA A 1 165 ? 5.401 -12.709 -41.183 1.00 42.19 165 ALA A N 1
ATOM 1218 C CA . ALA A 1 165 ? 6.203 -11.650 -41.793 1.00 42.19 165 ALA A CA 1
ATOM 1219 C C . ALA A 1 165 ? 5.894 -10.192 -41.393 1.00 42.19 165 ALA A C 1
ATOM 1221 O O . ALA A 1 165 ? 5.412 -9.389 -42.186 1.00 42.19 165 ALA A O 1
ATOM 1222 N N . ALA A 1 166 ? 6.375 -9.810 -40.213 1.00 36.00 166 ALA A N 1
ATOM 1223 C CA . ALA A 1 166 ? 7.003 -8.510 -40.001 1.00 36.00 166 ALA A CA 1
ATOM 1224 C C . ALA A 1 166 ? 8.181 -8.718 -39.039 1.00 36.00 166 ALA A C 1
ATOM 1226 O O . ALA A 1 166 ? 8.068 -9.485 -38.085 1.00 36.00 166 ALA A O 1
ATOM 1227 N N . LEU A 1 167 ? 9.327 -8.093 -39.320 1.00 37.88 167 LEU A N 1
ATOM 1228 C CA . LEU A 1 167 ? 10.469 -8.039 -38.400 1.00 37.88 167 LEU A CA 1
ATOM 1229 C C . LEU A 1 167 ? 9.949 -7.712 -36.990 1.00 37.88 167 LEU A C 1
ATOM 1231 O O . LEU A 1 167 ? 9.270 -6.691 -36.856 1.00 37.88 167 LEU A O 1
ATOM 1235 N N . PRO A 1 168 ? 10.228 -8.518 -35.948 1.00 40.44 168 PRO A N 1
ATOM 1236 C CA . PRO A 1 168 ? 9.796 -8.145 -34.621 1.00 40.44 168 PRO A CA 1
ATOM 1237 C C . PRO A 1 168 ? 10.648 -6.941 -34.235 1.00 40.44 168 PRO A C 1
ATOM 1239 O O . PRO A 1 168 ? 11.847 -7.059 -33.974 1.00 40.44 168 PRO A O 1
ATOM 1242 N N . SER A 1 169 ? 10.042 -5.756 -34.210 1.00 45.28 169 SER A N 1
ATOM 1243 C CA . SER A 1 169 ? 10.507 -4.716 -33.310 1.00 45.28 169 SER A CA 1
ATOM 1244 C C . SER A 1 169 ? 10.326 -5.298 -31.916 1.00 45.28 169 SER A C 1
ATOM 1246 O O . SER A 1 169 ? 9.238 -5.224 -31.352 1.00 45.28 169 SER A O 1
ATOM 1248 N N . ILE A 1 170 ? 11.360 -5.984 -31.430 1.00 53.28 170 ILE A N 1
ATOM 1249 C CA . ILE A 1 170 ? 11.443 -6.506 -30.074 1.00 53.28 170 ILE A CA 1
ATOM 1250 C C . ILE A 1 170 ? 11.158 -5.315 -29.158 1.00 53.28 170 ILE A C 1
ATOM 1252 O O . ILE A 1 170 ? 11.988 -4.420 -28.992 1.00 53.28 170 ILE A O 1
ATOM 1256 N N . SER A 1 171 ? 9.927 -5.248 -28.666 1.00 56.59 171 SER A N 1
ATOM 1257 C CA . SER A 1 171 ? 9.448 -4.163 -27.832 1.00 56.59 171 SER A CA 1
ATOM 1258 C C . SER A 1 171 ? 10.133 -4.299 -26.484 1.00 56.59 171 SER A C 1
ATOM 1260 O O . SER A 1 171 ? 9.987 -5.320 -25.811 1.00 56.59 171 SER A O 1
ATOM 1262 N N . SER A 1 172 ? 10.881 -3.272 -26.083 1.00 58.53 172 SER A N 1
ATOM 1263 C CA . SER A 1 172 ? 11.575 -3.174 -24.791 1.00 58.53 172 SER A CA 1
ATOM 1264 C C . SER A 1 172 ? 10.679 -3.528 -23.588 1.00 58.53 172 SER A C 1
ATOM 1266 O O . SER A 1 172 ? 11.169 -3.952 -22.540 1.00 58.53 172 SER A O 1
ATOM 1268 N N . ASP A 1 173 ? 9.361 -3.412 -23.761 1.00 63.97 173 ASP A N 1
ATOM 1269 C CA . ASP A 1 173 ? 8.321 -3.734 -22.785 1.00 63.97 173 ASP A CA 1
ATOM 1270 C C . ASP A 1 173 ? 8.306 -5.214 -22.355 1.00 63.97 173 ASP A C 1
ATOM 1272 O O . ASP A 1 173 ? 8.059 -5.510 -21.183 1.00 63.97 173 ASP A O 1
ATOM 1276 N N . GLU A 1 174 ? 8.654 -6.156 -23.242 1.00 67.56 174 GLU A N 1
ATOM 1277 C CA . GLU A 1 174 ? 8.709 -7.588 -22.896 1.00 67.56 174 GLU A CA 1
ATOM 1278 C C . GLU A 1 174 ? 9.876 -7.927 -21.957 1.00 67.56 174 GLU A C 1
ATOM 1280 O O . GLU A 1 174 ? 9.803 -8.870 -21.158 1.00 67.56 174 GLU A O 1
ATOM 1285 N N . TYR A 1 175 ? 10.967 -7.160 -22.023 1.00 67.25 175 TYR A N 1
ATOM 1286 C CA . TYR A 1 175 ? 12.094 -7.330 -21.107 1.00 67.25 175 TYR A CA 1
ATOM 1287 C C . TYR A 1 175 ? 11.826 -6.677 -19.761 1.00 67.25 175 TYR A C 1
ATOM 1289 O O . TYR A 1 175 ? 12.232 -7.225 -18.737 1.00 67.25 175 TYR A O 1
ATOM 1297 N N . PHE A 1 176 ? 11.090 -5.564 -19.736 1.00 69.12 176 PHE A N 1
ATOM 1298 C CA . PHE A 1 176 ? 10.791 -4.832 -18.509 1.00 69.12 176 PHE A CA 1
ATOM 1299 C C . PHE A 1 176 ? 10.015 -5.678 -17.488 1.00 69.12 176 PHE A C 1
ATOM 1301 O O . PHE A 1 176 ? 10.374 -5.709 -16.309 1.00 69.12 176 PHE A O 1
ATOM 1308 N N . ALA A 1 177 ? 9.014 -6.444 -17.937 1.00 68.88 177 ALA A N 1
ATOM 1309 C CA . ALA A 1 177 ? 8.206 -7.300 -17.063 1.00 68.88 177 ALA A CA 1
ATOM 1310 C C . ALA A 1 177 ? 9.041 -8.342 -16.288 1.00 68.88 177 ALA A C 1
ATOM 1312 O O . ALA A 1 177 ? 8.706 -8.707 -15.160 1.00 68.88 177 ALA A O 1
ATOM 1313 N N . LYS A 1 178 ? 10.177 -8.783 -16.847 1.00 67.06 178 LYS A N 1
ATOM 1314 C CA . LYS A 1 178 ? 11.061 -9.781 -16.222 1.00 67.06 178 LYS A CA 1
ATOM 1315 C C . LYS A 1 178 ? 11.821 -9.222 -15.013 1.00 67.06 178 LYS A C 1
ATOM 1317 O O . LYS A 1 178 ? 12.183 -9.999 -14.130 1.00 67.06 178 LYS A O 1
ATOM 1322 N N . PHE A 1 179 ? 12.021 -7.905 -14.931 1.00 69.88 179 PHE A N 1
ATOM 1323 C CA . PHE A 1 179 ? 12.738 -7.250 -13.828 1.00 69.88 179 PHE A CA 1
ATOM 1324 C C . PHE A 1 179 ? 11.872 -6.951 -12.602 1.00 69.88 179 PHE A C 1
ATOM 1326 O O . PHE A 1 179 ? 12.401 -6.547 -11.572 1.00 69.88 179 PHE A O 1
ATOM 1333 N N . VAL A 1 180 ? 10.559 -7.201 -12.666 1.00 68.44 180 VAL A N 1
ATOM 1334 C CA . VAL A 1 180 ? 9.675 -7.093 -11.492 1.00 68.44 180 VAL A CA 1
ATOM 1335 C C . VAL A 1 180 ? 10.074 -8.108 -10.414 1.00 68.44 180 VAL A C 1
ATOM 1337 O O . VAL A 1 180 ? 10.024 -7.802 -9.226 1.00 68.44 180 VAL A O 1
ATOM 1340 N N . CYS A 1 181 ? 10.519 -9.301 -10.829 1.00 65.06 181 CYS A N 1
ATOM 1341 C CA . CYS A 1 181 ? 10.901 -10.394 -9.926 1.00 65.06 181 CYS A CA 1
ATOM 1342 C C . CYS A 1 181 ? 12.371 -10.817 -10.054 1.00 65.06 181 CYS A C 1
ATOM 1344 O O . CYS A 1 181 ? 12.800 -11.740 -9.363 1.00 65.06 181 CYS A O 1
ATOM 1346 N N . LYS A 1 182 ? 13.147 -10.190 -10.948 1.00 80.75 182 LYS A N 1
ATOM 1347 C CA . LYS A 1 182 ? 14.566 -10.504 -11.149 1.00 80.75 182 LYS A CA 1
ATOM 1348 C C . LYS A 1 182 ? 15.427 -9.263 -10.997 1.00 80.75 182 LYS A C 1
ATOM 1350 O O . LYS A 1 182 ? 15.264 -8.267 -11.689 1.00 80.75 182 LYS A O 1
ATOM 1355 N N . ASN A 1 183 ? 16.430 -9.392 -10.144 1.00 83.69 183 ASN A N 1
ATOM 1356 C CA . ASN A 1 183 ? 17.430 -8.367 -9.867 1.00 83.69 183 ASN A CA 1
ATOM 1357 C C . ASN A 1 183 ? 18.498 -8.234 -10.961 1.00 83.69 183 ASN A C 1
ATOM 1359 O O . ASN A 1 183 ? 19.359 -7.364 -10.879 1.00 83.69 183 ASN A O 1
ATOM 1363 N N . ASN A 1 184 ? 18.503 -9.105 -11.964 1.00 87.38 184 ASN A N 1
ATOM 1364 C CA . ASN A 1 184 ? 19.460 -9.063 -13.057 1.00 87.38 184 ASN A CA 1
ATOM 1365 C C . ASN A 1 184 ? 18.806 -9.520 -14.359 1.00 87.38 184 ASN A C 1
ATOM 1367 O O . ASN A 1 184 ? 17.960 -10.415 -14.353 1.00 87.38 184 ASN A O 1
ATOM 1371 N N . GLY A 1 185 ? 19.234 -8.919 -15.463 1.00 86.62 185 GLY A N 1
ATOM 1372 C CA . GLY A 1 185 ? 18.781 -9.294 -16.790 1.00 86.62 185 GLY A CA 1
ATOM 1373 C C . GLY A 1 185 ? 19.258 -8.330 -17.865 1.00 86.62 185 GLY A C 1
ATOM 1374 O O . GLY A 1 185 ? 19.961 -7.353 -17.600 1.00 86.62 185 GLY A O 1
ATOM 1375 N N . VAL A 1 186 ? 18.817 -8.602 -19.086 1.00 88.19 186 VAL A N 1
ATOM 1376 C CA . VAL A 1 186 ? 19.057 -7.776 -20.270 1.00 88.19 186 VAL A CA 1
ATOM 1377 C C . VAL A 1 186 ? 17.828 -6.898 -20.499 1.00 88.19 186 VAL A C 1
ATOM 1379 O O . VAL A 1 186 ? 16.713 -7.413 -20.541 1.00 88.19 186 VAL A O 1
ATOM 1382 N N . LEU A 1 187 ? 18.029 -5.582 -20.590 1.00 85.88 187 LEU A N 1
ATOM 1383 C CA . LEU A 1 187 ? 16.979 -4.609 -20.910 1.00 85.88 187 LEU A CA 1
ATOM 1384 C C . LEU A 1 187 ? 16.771 -4.498 -22.417 1.00 85.88 187 LEU A C 1
ATOM 1386 O O . LEU A 1 187 ? 15.648 -4.345 -22.884 1.00 85.88 187 LEU A O 1
ATOM 1390 N N . PHE A 1 188 ? 17.872 -4.531 -23.163 1.00 85.81 188 PHE A N 1
ATOM 1391 C CA . PHE A 1 188 ? 17.870 -4.336 -24.598 1.00 85.81 188 PHE A CA 1
ATOM 1392 C C . PHE A 1 188 ? 18.968 -5.172 -25.236 1.00 85.81 188 PHE A C 1
ATOM 1394 O O . PHE A 1 188 ? 20.106 -5.191 -24.767 1.00 85.81 188 PHE A O 1
ATOM 1401 N N . GLU A 1 189 ? 18.640 -5.832 -26.337 1.00 87.81 189 GLU A N 1
ATOM 1402 C CA . GLU A 1 189 ? 19.601 -6.599 -27.109 1.00 87.81 189 GLU A CA 1
ATOM 1403 C C . GLU A 1 189 ? 19.349 -6.406 -28.597 1.00 87.81 189 GLU A C 1
ATOM 1405 O O . GLU A 1 189 ? 18.246 -6.626 -29.090 1.00 87.81 189 GLU A O 1
ATOM 1410 N N . ASN A 1 190 ? 20.397 -6.017 -29.315 1.00 86.81 190 ASN A N 1
ATOM 1411 C CA . ASN A 1 190 ? 20.419 -6.006 -30.771 1.00 86.81 190 ASN A CA 1
ATOM 1412 C C . ASN A 1 190 ? 21.660 -6.786 -31.260 1.00 86.81 190 ASN A C 1
ATOM 1414 O O . ASN A 1 190 ? 22.376 -7.419 -30.484 1.00 86.81 190 ASN A O 1
ATOM 1418 N N . GLN A 1 191 ? 21.925 -6.771 -32.560 1.00 86.06 191 GLN A N 1
ATOM 1419 C CA . GLN A 1 191 ? 23.107 -7.344 -33.198 1.00 86.06 191 GLN A CA 1
ATOM 1420 C C . GLN A 1 191 ? 24.386 -6.566 -32.845 1.00 86.06 191 GLN A C 1
ATOM 1422 O O . GLN A 1 191 ? 25.474 -7.126 -32.900 1.00 86.06 191 GLN A O 1
ATOM 1427 N N . LEU A 1 192 ? 24.257 -5.289 -32.458 1.00 86.12 192 LEU A N 1
ATOM 1428 C CA . LEU A 1 192 ? 25.391 -4.400 -32.189 1.00 86.12 192 LEU A CA 1
ATOM 1429 C C . LEU A 1 192 ? 25.747 -4.304 -30.702 1.00 86.12 192 LEU A C 1
ATOM 1431 O O . LEU A 1 192 ? 26.911 -4.453 -30.332 1.00 86.12 192 LEU A O 1
ATOM 1435 N N . LEU A 1 193 ? 24.754 -4.063 -29.844 1.00 88.81 193 LEU A N 1
ATOM 1436 C CA . LEU A 1 193 ? 24.968 -3.916 -28.408 1.00 88.81 193 LEU A CA 1
ATOM 1437 C C . LEU A 1 193 ? 23.939 -4.675 -27.575 1.00 88.81 193 LEU A C 1
ATOM 1439 O O . LEU A 1 193 ? 22.811 -4.919 -28.008 1.00 88.81 193 LEU A O 1
ATOM 1443 N N . GLN A 1 194 ? 24.343 -4.980 -26.349 1.00 91.00 194 GLN A N 1
ATOM 1444 C CA . GLN A 1 194 ? 23.504 -5.507 -25.289 1.00 91.00 194 GLN A CA 1
ATOM 1445 C C . GLN A 1 194 ? 23.553 -4.540 -24.108 1.00 91.00 194 GLN A C 1
ATOM 1447 O O . GLN A 1 194 ? 24.627 -4.226 -23.605 1.00 91.00 194 GLN A O 1
ATOM 1452 N N . ILE A 1 195 ? 22.397 -4.068 -23.660 1.00 90.62 195 ILE A N 1
ATOM 1453 C CA . ILE A 1 195 ? 22.258 -3.287 -22.434 1.00 90.62 195 ILE A CA 1
ATOM 1454 C C . ILE A 1 195 ? 21.572 -4.179 -21.422 1.00 90.62 195 ILE A C 1
ATOM 1456 O O . ILE A 1 195 ? 20.475 -4.683 -21.670 1.00 90.62 195 ILE A O 1
ATOM 1460 N N . GLY A 1 196 ? 22.170 -4.341 -20.255 1.00 90.31 196 GLY A N 1
ATOM 1461 C CA . GLY A 1 196 ? 21.472 -4.975 -19.155 1.00 90.31 196 GLY A CA 1
ATOM 1462 C C . GLY A 1 196 ? 21.643 -4.245 -17.846 1.00 90.31 196 GLY A C 1
ATOM 1463 O O . GLY A 1 196 ? 22.382 -3.268 -17.725 1.00 90.31 196 GLY A O 1
ATOM 1464 N N . VAL A 1 197 ? 20.878 -4.719 -16.872 1.00 90.25 197 VAL A N 1
ATOM 1465 C CA . VAL A 1 197 ? 20.781 -4.127 -15.549 1.00 90.25 197 VAL A CA 1
ATOM 1466 C C . VAL A 1 197 ? 21.034 -5.177 -14.488 1.00 90.25 197 VAL A C 1
ATOM 1468 O O . VAL A 1 197 ? 20.601 -6.328 -14.577 1.00 90.25 197 VAL A O 1
ATOM 1471 N N . LYS A 1 198 ? 21.760 -4.756 -13.458 1.00 91.00 198 LYS A N 1
ATOM 1472 C CA . LYS A 1 198 ? 21.901 -5.469 -12.200 1.00 91.00 198 LYS A CA 1
ATOM 1473 C C . LYS A 1 198 ? 21.500 -4.525 -11.077 1.00 91.00 198 LYS A C 1
ATOM 1475 O O . LYS A 1 198 ? 22.088 -3.458 -10.930 1.00 91.00 198 LYS A O 1
ATOM 1480 N N . SER A 1 199 ? 20.523 -4.937 -10.288 1.00 89.19 199 SER A N 1
ATOM 1481 C CA . SER A 1 199 ? 19.964 -4.161 -9.194 1.00 89.19 199 SER A CA 1
ATOM 1482 C C . SER A 1 199 ? 20.130 -4.910 -7.875 1.00 89.19 199 SER A C 1
ATOM 1484 O O . SER A 1 199 ? 19.740 -6.068 -7.750 1.00 89.19 199 SER A O 1
ATOM 1486 N N . GLU A 1 200 ? 20.690 -4.261 -6.862 1.00 89.31 200 GLU A N 1
ATOM 1487 C CA . GLU A 1 200 ? 20.741 -4.771 -5.488 1.00 89.31 200 GLU A CA 1
ATOM 1488 C C . GLU A 1 200 ? 19.848 -3.896 -4.611 1.00 89.31 200 GLU A C 1
ATOM 1490 O O . GLU A 1 200 ? 19.998 -2.675 -4.599 1.00 89.31 200 GLU A O 1
ATOM 1495 N N . TYR A 1 201 ? 18.943 -4.519 -3.858 1.00 86.00 201 TYR A N 1
ATOM 1496 C CA . TYR A 1 201 ? 18.059 -3.822 -2.929 1.00 86.00 201 TYR A CA 1
ATOM 1497 C C . TYR A 1 201 ? 18.297 -4.334 -1.510 1.00 86.00 201 TYR A C 1
ATOM 1499 O O . TYR A 1 201 ? 18.290 -5.539 -1.260 1.00 86.00 201 TYR A O 1
ATOM 1507 N N . ARG A 1 202 ? 18.514 -3.409 -0.576 1.00 86.25 202 ARG A N 1
ATOM 1508 C CA . ARG A 1 202 ? 18.628 -3.669 0.861 1.00 86.25 202 ARG A CA 1
ATOM 1509 C C . ARG A 1 202 ? 17.733 -2.687 1.600 1.00 86.25 202 ARG A C 1
ATOM 1511 O O . ARG A 1 202 ? 18.019 -1.492 1.626 1.00 86.25 202 ARG A O 1
ATOM 1518 N N . GLN A 1 203 ? 16.676 -3.201 2.228 1.00 83.88 203 GLN A N 1
ATOM 1519 C CA . GLN A 1 203 ? 15.664 -2.384 2.907 1.00 83.88 203 GLN A CA 1
ATOM 1520 C C . GLN A 1 203 ? 15.111 -1.300 1.959 1.00 83.88 203 GLN A C 1
ATOM 1522 O O . GLN A 1 203 ? 14.632 -1.624 0.878 1.00 83.88 203 GLN A O 1
ATOM 1527 N N . ASN A 1 204 ? 15.196 -0.023 2.337 1.00 79.50 204 ASN A N 1
ATOM 1528 C CA . ASN A 1 204 ? 14.737 1.118 1.545 1.00 79.50 204 ASN A CA 1
ATOM 1529 C C . ASN A 1 204 ? 15.802 1.683 0.582 1.00 79.50 204 ASN A C 1
ATOM 1531 O O . ASN A 1 204 ? 15.584 2.749 0.007 1.00 79.50 204 ASN A O 1
ATOM 1535 N N . LEU A 1 205 ? 16.961 1.031 0.441 1.00 85.56 205 LEU A N 1
ATOM 1536 C CA . LEU A 1 205 ? 18.054 1.473 -0.426 1.00 85.56 205 LEU A CA 1
ATOM 1537 C C . LEU A 1 205 ? 18.223 0.518 -1.610 1.00 85.56 205 LEU A C 1
ATOM 1539 O O . LEU A 1 205 ? 18.297 -0.699 -1.441 1.00 85.56 205 LEU A O 1
ATOM 1543 N N . GLY A 1 206 ? 18.326 1.085 -2.811 1.00 88.81 206 GLY A N 1
ATOM 1544 C CA . GLY A 1 206 ? 18.587 0.356 -4.050 1.00 88.81 206 GLY A CA 1
ATOM 1545 C C . GLY A 1 206 ? 19.835 0.876 -4.753 1.00 88.81 206 GLY A C 1
ATOM 1546 O O . GLY A 1 206 ? 20.065 2.082 -4.799 1.00 88.81 206 GLY A O 1
ATOM 1547 N N . ARG A 1 207 ? 20.634 -0.029 -5.318 1.00 89.50 207 ARG A N 1
ATOM 1548 C CA . ARG A 1 207 ? 21.704 0.289 -6.270 1.00 89.50 207 ARG A CA 1
ATOM 1549 C C . ARG A 1 207 ? 21.368 -0.338 -7.607 1.00 89.50 207 ARG A C 1
ATOM 1551 O O . ARG A 1 207 ? 21.087 -1.530 -7.659 1.00 89.50 207 ARG A O 1
ATOM 1558 N N . VAL A 1 208 ? 21.430 0.459 -8.666 1.00 90.12 208 VAL A N 1
ATOM 1559 C CA . VAL A 1 208 ? 21.202 0.011 -10.040 1.00 90.12 208 VAL A CA 1
ATOM 1560 C C . VAL A 1 208 ? 22.492 0.215 -10.821 1.00 90.12 208 VAL A C 1
ATOM 1562 O O . VAL A 1 208 ? 23.054 1.307 -10.829 1.00 90.12 208 VAL A O 1
ATOM 1565 N N . CYS A 1 209 ? 22.970 -0.845 -11.459 1.00 90.56 209 CYS A N 1
ATOM 1566 C CA . CYS A 1 209 ? 24.132 -0.832 -12.332 1.00 90.56 209 CYS A CA 1
ATOM 1567 C C . CYS A 1 209 ? 23.688 -1.183 -13.752 1.00 90.56 209 CYS A C 1
ATOM 1569 O O . CYS A 1 209 ? 23.038 -2.212 -13.951 1.00 90.56 209 CYS A O 1
ATOM 1571 N N . LEU A 1 210 ? 24.066 -0.358 -14.728 1.00 90.06 210 LEU A N 1
ATOM 1572 C CA . LEU A 1 210 ? 23.891 -0.653 -16.149 1.00 90.06 210 LEU A CA 1
ATOM 1573 C C . LEU A 1 210 ? 25.189 -1.241 -16.701 1.00 90.06 210 LEU A C 1
ATOM 1575 O O . LEU A 1 210 ? 26.275 -0.742 -16.404 1.00 90.06 210 LEU A O 1
ATOM 1579 N N . PHE A 1 211 ? 25.074 -2.287 -17.514 1.00 90.81 211 PHE A N 1
ATOM 1580 C CA . PHE A 1 211 ? 26.188 -2.862 -18.256 1.00 90.81 211 PHE A CA 1
ATOM 1581 C C . PHE A 1 211 ? 25.922 -2.787 -19.755 1.00 90.81 211 PHE A C 1
ATOM 1583 O O . PHE A 1 211 ? 24.815 -3.060 -20.216 1.00 90.81 211 PHE A O 1
ATOM 1590 N N . TYR A 1 212 ? 26.965 -2.431 -20.499 1.00 91.12 212 TYR A N 1
ATOM 1591 C CA . TYR A 1 212 ? 26.947 -2.323 -21.951 1.00 91.12 212 TYR A CA 1
ATOM 1592 C C . TYR A 1 212 ? 27.902 -3.369 -22.523 1.00 91.12 212 TYR A C 1
ATOM 1594 O O . TYR A 1 212 ? 29.115 -3.280 -22.345 1.00 91.12 212 TYR A O 1
ATOM 1602 N N . GLY A 1 213 ? 27.349 -4.385 -23.174 1.00 89.75 213 GLY A N 1
ATOM 1603 C CA . GLY A 1 213 ? 28.085 -5.393 -23.923 1.00 89.75 213 GLY A CA 1
ATOM 1604 C C . GLY A 1 213 ? 28.173 -5.001 -25.392 1.00 89.75 213 GLY A C 1
ATOM 1605 O O . GLY A 1 213 ? 27.156 -4.727 -26.028 1.00 89.75 213 GLY A O 1
ATOM 1606 N N . ASN A 1 214 ? 29.382 -4.991 -25.946 1.00 92.00 214 ASN A N 1
ATOM 1607 C CA . ASN A 1 214 ? 29.579 -4.912 -27.388 1.00 92.00 214 ASN A CA 1
ATOM 1608 C C . ASN A 1 214 ? 29.414 -6.314 -27.988 1.00 92.00 214 ASN A C 1
ATOM 1610 O O . ASN A 1 214 ? 30.136 -7.229 -27.598 1.00 92.00 214 ASN A O 1
ATOM 1614 N N . LYS A 1 215 ? 28.469 -6.483 -28.916 1.00 90.31 215 LYS A N 1
ATOM 1615 C CA . LYS A 1 215 ? 28.239 -7.758 -29.613 1.00 90.31 215 LYS A CA 1
ATOM 1616 C C . LYS A 1 215 ? 28.952 -7.841 -30.963 1.00 90.31 215 LYS A C 1
ATOM 1618 O O . LYS A 1 215 ? 28.942 -8.894 -31.594 1.00 90.31 215 LYS A O 1
ATOM 1623 N N . THR A 1 216 ? 29.585 -6.755 -31.395 1.00 87.81 216 THR A N 1
ATOM 1624 C CA . THR A 1 216 ? 30.394 -6.719 -32.614 1.00 87.81 216 THR A CA 1
ATOM 1625 C C . THR A 1 216 ? 31.855 -7.054 -32.323 1.00 87.81 216 THR A C 1
ATOM 1627 O O . THR A 1 216 ? 32.344 -6.885 -31.207 1.00 87.81 216 THR A O 1
ATOM 1630 N N . SER A 1 217 ? 32.584 -7.488 -33.351 1.00 87.50 217 SER A N 1
ATOM 1631 C CA . SER A 1 217 ? 34.036 -7.705 -33.271 1.00 87.50 217 SER A CA 1
ATOM 1632 C C . SER A 1 217 ? 34.854 -6.407 -33.331 1.00 87.50 217 SER A C 1
ATOM 1634 O O . SER A 1 217 ? 36.075 -6.456 -33.218 1.00 87.50 217 SER A O 1
ATOM 1636 N N . VAL A 1 218 ? 34.208 -5.251 -33.525 1.00 89.56 218 VAL A N 1
ATOM 1637 C CA . VAL A 1 218 ? 34.863 -3.943 -33.672 1.00 89.56 218 VAL A CA 1
ATOM 1638 C C . VAL A 1 218 ? 34.645 -3.125 -32.405 1.00 89.56 218 VAL A C 1
ATOM 1640 O O . VAL A 1 218 ? 33.534 -3.056 -31.892 1.00 89.56 218 VAL A O 1
ATOM 1643 N N . GLN A 1 219 ? 35.689 -2.482 -31.884 1.00 87.00 219 GLN A N 1
ATOM 1644 C CA . GLN A 1 219 ? 35.568 -1.633 -30.697 1.00 87.00 219 GLN A CA 1
ATOM 1645 C C . GLN A 1 219 ? 34.719 -0.385 -30.986 1.00 87.00 219 GLN A C 1
ATOM 1647 O O . GLN A 1 219 ? 34.895 0.269 -32.014 1.00 87.00 219 GLN A O 1
ATOM 1652 N N . PHE A 1 220 ? 33.839 -0.010 -30.052 1.00 84.69 220 PHE A N 1
ATOM 1653 C CA . PHE A 1 220 ? 33.134 1.268 -30.131 1.00 84.69 220 PHE A CA 1
ATOM 1654 C C . PHE A 1 220 ? 34.121 2.429 -29.990 1.00 84.69 220 PHE A C 1
ATOM 1656 O O . PHE A 1 220 ? 34.835 2.528 -28.991 1.00 84.69 220 PHE A O 1
ATOM 1663 N N . GLN A 1 221 ? 34.140 3.323 -30.975 1.00 87.44 221 GLN A N 1
ATOM 1664 C CA . GLN A 1 221 ? 34.858 4.589 -30.878 1.00 87.44 221 GLN A CA 1
ATOM 1665 C C . GLN A 1 221 ? 33.896 5.646 -30.327 1.00 87.44 221 GLN A C 1
ATOM 1667 O O . GLN A 1 221 ? 32.779 5.781 -30.822 1.00 87.44 221 GLN A O 1
ATOM 1672 N N . SER A 1 222 ? 34.316 6.363 -29.281 1.00 84.88 222 SER A N 1
ATOM 1673 C CA . SER A 1 222 ? 33.545 7.456 -28.662 1.00 84.88 222 SER A CA 1
ATOM 1674 C C . SER A 1 222 ? 32.179 7.053 -28.076 1.00 84.88 222 SER A C 1
ATOM 1676 O O . SER A 1 222 ? 31.181 7.741 -28.270 1.00 84.88 222 SER A O 1
ATOM 1678 N N . PHE A 1 223 ? 32.118 5.945 -27.330 1.00 84.19 223 PHE A N 1
ATOM 1679 C CA . PHE A 1 223 ? 30.901 5.546 -26.614 1.00 84.19 223 PHE A CA 1
ATOM 1680 C C . PHE A 1 223 ? 30.641 6.449 -25.396 1.00 84.19 223 PHE A C 1
ATOM 1682 O O . PHE A 1 223 ? 31.421 6.449 -24.444 1.00 84.19 223 PHE A O 1
ATOM 1689 N N . SER A 1 224 ? 29.527 7.183 -25.407 1.00 86.94 224 SER A N 1
ATOM 1690 C CA . SER A 1 224 ? 29.093 8.044 -24.301 1.00 86.94 224 SER A CA 1
ATOM 1691 C C . SER A 1 224 ? 27.661 7.697 -23.868 1.00 86.94 224 SER A C 1
ATOM 1693 O O . SER A 1 224 ? 26.713 8.093 -24.550 1.00 86.94 224 SER A O 1
ATOM 1695 N N . PRO A 1 225 ? 27.473 6.960 -22.759 1.00 81.75 225 PRO A N 1
ATOM 1696 C CA . PRO A 1 225 ? 26.150 6.706 -22.208 1.00 81.75 225 PRO A CA 1
ATOM 1697 C C . PRO A 1 225 ? 25.667 7.922 -21.406 1.00 81.75 225 PRO A C 1
ATOM 1699 O O . PRO A 1 225 ? 26.331 8.357 -20.465 1.00 81.75 225 PRO A O 1
ATOM 1702 N N . THR A 1 226 ? 24.500 8.452 -21.756 1.00 79.31 226 THR A N 1
ATOM 1703 C CA . THR A 1 226 ? 23.762 9.440 -20.956 1.00 79.31 226 THR A CA 1
ATOM 1704 C C . THR A 1 226 ? 22.651 8.739 -20.181 1.00 79.31 226 THR A C 1
ATOM 1706 O O . THR A 1 226 ? 21.912 7.935 -20.751 1.00 79.31 226 THR A O 1
ATOM 1709 N N . VAL A 1 227 ? 22.576 9.022 -18.878 1.00 60.75 227 VAL A N 1
ATOM 1710 C CA . VAL A 1 227 ? 21.529 8.540 -17.960 1.00 60.75 227 VAL A CA 1
ATOM 1711 C C . VAL A 1 227 ? 20.496 9.635 -17.763 1.00 60.75 227 VAL A C 1
ATOM 1713 O O . VAL A 1 227 ? 20.928 10.797 -17.588 1.00 60.75 227 VAL A O 1
#

InterPro domains:
  IPR002553 Clathrin/coatomer adaptor, adaptin-like, N-terminal [PF01602] (1-63)
  IPR008152 Clathrin adaptor, alpha/beta/gamma-adaptin, appendage, Ig-like subdomain [PF02883] (183-226)
  IPR011989 Armadillo-like helical [G3DSA:1.25.10.10] (1-96)
  IPR013041 Clathrin adaptor, appendage, Ig-like subdomain superfamily [SSF49348] (172-227)
  IPR050840 Adaptor Complexes Large Subunit [PTHR22780] (1-225)

Organism: Petromyzon marinus (NCBI:txid7757)

Foldseek 3Di:
DVVCLVVDDPVVVLVVLVVLLLCVLVPVPCLVVSLVVLVPPCQCVPPDPSSNVSSVVSNCCSPPPDSVVSCVVNDDDDDDDDDDDVVVVVVVVVVPPPDPPDPDDDDDDDDDDDDDDDDDDDDDDDDDDDDDPDPPPPDDDDDDDDDDDDDDDDDDPPDDDDDDDDDPPVPLVVVVVVVVPDQWDWSDDDQAKTKIWHWDDDDPDIDIDIDIDGNDPDDDDPDDDDD

pLDDT: mean 72.36, std 23.04, range [27.64, 95.75]

Sequence (227 aa):
LHSKFHLCSVSTRALLLSTYIKFVNLFPEIKPTIQEVLRSGNQLRNADAELQQRAVEYLKLSTVATTDVLATVLEEMPPFPERESSILAKLKKKKGPSTVTDLEDGKKTGPVPDVFFLNVVSVQSTPSPSASADLLGLGAPPPGGGGGGGGGLLVDVFSDIGTAAALPSISSDEYFAKFVCKNNGVLFENQLLQIGVKSEYRQNLGRVCLFYGNKTSVQFQSFSPTV